Protein AF-A0A2G4G6C0-F1 (afdb_monomer)

Radius of gyration: 19.56 Å; Cα contacts (8 Å, |Δi|>4): 213; chains: 1; bounding box: 51×29×48 Å

Secondary structure (DSSP, 8-state):
-HHHHHHHHHSHHHHHHHHHHHHHHHHHHHHHHHH-S-PPTTSSSTTHHHHTT-TTHHHHHHHHHHTTTHHHHHHHHHHHHHHHHHHHTTTHHHHHHS---HHHHHHHHHHHHHHHHHHHHHHHHHHHHHHHHHHS----EE-TTS-EE-HHHHHHHHHHHHHHHHHHHHHHHHHHHHHHHT-----

Solvent-accessible surface area (backbone atoms only — not comparable to full-atom values): 10040 Å² total; per-residue (Å²): 105,72,69,56,48,54,52,52,74,65,36,68,66,50,52,51,52,47,50,57,49,34,42,50,22,46,52,51,52,51,50,58,63,69,64,74,58,83,51,61,91,86,66,70,64,74,54,53,58,45,26,73,71,25,4,69,35,29,17,54,32,35,46,66,66,27,57,84,47,56,50,52,51,53,40,35,53,53,17,27,37,65,49,36,49,39,53,75,70,58,53,47,66,64,56,71,72,45,98,67,59,69,68,61,54,51,52,51,52,50,50,45,41,42,50,48,40,44,51,46,41,46,45,31,37,52,40,5,35,53,48,14,57,73,76,26,56,76,63,71,45,68,45,97,87,66,51,73,39,52,59,71,63,49,51,53,50,53,52,51,49,40,50,53,52,29,57,61,47,41,58,49,31,53,53,17,37,53,55,11,68,68,58,82,70,89,128

pLDDT: mean 82.9, std 12.2, range [46.0, 96.25]

Structure (mmCIF, N/CA/C/O backbone):
data_AF-A0A2G4G6C0-F1
#
_entry.id   AF-A0A2G4G6C0-F1
#
loop_
_atom_site.group_PDB
_atom_site.id
_atom_site.type_symbol
_atom_site.label_atom_id
_a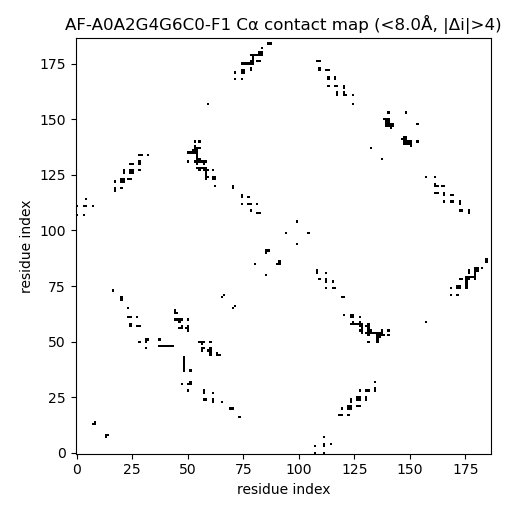tom_site.label_alt_id
_atom_site.label_comp_id
_atom_site.label_asym_id
_atom_site.label_entity_id
_atom_site.label_seq_id
_atom_site.pdbx_PDB_ins_code
_atom_site.Cartn_x
_atom_site.Cartn_y
_atom_site.Cartn_z
_atom_site.occupancy
_atom_site.B_iso_or_equiv
_atom_site.auth_seq_id
_atom_site.auth_comp_id
_atom_site.auth_asym_id
_atom_site.auth_atom_id
_atom_site.pdbx_PDB_model_num
ATOM 1 N N . MET A 1 1 ? -17.005 -9.029 10.359 1.00 61.16 1 MET A N 1
ATOM 2 C CA . MET A 1 1 ? -15.906 -8.834 9.388 1.00 61.16 1 MET A CA 1
ATOM 3 C C . MET A 1 1 ? -16.395 -8.311 8.048 1.00 61.16 1 MET A C 1
ATOM 5 O O . MET A 1 1 ? -16.050 -7.185 7.735 1.00 61.16 1 MET A O 1
ATOM 9 N N . GLN A 1 2 ? -17.218 -9.046 7.285 1.00 68.62 2 GLN A N 1
ATOM 10 C CA . GLN A 1 2 ? -17.649 -8.601 5.942 1.00 68.62 2 GLN A CA 1
ATOM 11 C C . GLN A 1 2 ? -18.321 -7.215 5.934 1.00 68.62 2 GLN A C 1
ATOM 13 O O . GLN A 1 2 ? -17.942 -6.353 5.145 1.00 68.62 2 GLN A O 1
ATOM 18 N N . SER A 1 3 ? -19.243 -6.962 6.871 1.00 72.81 3 SER A N 1
ATOM 19 C CA . SER A 1 3 ? -19.886 -5.646 7.010 1.00 72.81 3 SER A CA 1
ATOM 20 C C . SER A 1 3 ? -18.876 -4.520 7.253 1.00 72.81 3 SER A C 1
ATOM 22 O O . SER A 1 3 ? -19.020 -3.441 6.690 1.00 72.81 3 SER A O 1
ATOM 24 N N . GLU A 1 4 ? -17.835 -4.759 8.047 1.00 74.75 4 GLU A N 1
ATOM 25 C CA . GLU A 1 4 ? -16.864 -3.724 8.411 1.00 74.75 4 GLU A CA 1
ATOM 26 C C . GLU A 1 4 ? -15.910 -3.394 7.261 1.00 74.75 4 GLU A C 1
ATOM 28 O O . GLU A 1 4 ? -15.702 -2.218 6.968 1.00 74.75 4 GLU A O 1
ATOM 33 N N . LEU A 1 5 ? -15.429 -4.409 6.531 1.00 75.81 5 LEU A N 1
ATOM 34 C CA . LEU A 1 5 ? -14.670 -4.184 5.296 1.00 75.81 5 LEU A CA 1
ATOM 35 C C . LEU A 1 5 ? -15.496 -3.389 4.279 1.00 75.81 5 LEU A C 1
ATOM 37 O O . LEU A 1 5 ? -14.998 -2.433 3.690 1.00 75.81 5 LEU A O 1
ATOM 41 N N . SER A 1 6 ? -16.772 -3.750 4.099 1.00 75.94 6 SER A N 1
ATOM 42 C CA . SER A 1 6 ? -17.645 -3.056 3.148 1.00 75.94 6 SER A CA 1
ATOM 43 C C . SER A 1 6 ? -17.837 -1.580 3.506 1.00 75.94 6 SER A C 1
ATOM 45 O O . SER A 1 6 ? -17.848 -0.728 2.621 1.00 75.94 6 SER A O 1
ATOM 47 N N . VAL A 1 7 ? -17.931 -1.259 4.800 1.00 73.12 7 VAL A N 1
ATOM 48 C CA . VAL A 1 7 ? -18.054 0.121 5.280 1.00 73.12 7 VAL A CA 1
ATOM 49 C C . VAL A 1 7 ? -16.745 0.874 5.073 1.00 73.12 7 VAL A C 1
ATOM 51 O O . VAL A 1 7 ? -16.773 1.990 4.556 1.00 73.12 7 VAL A O 1
ATOM 54 N N . LEU A 1 8 ? -15.603 0.267 5.410 1.00 79.56 8 LEU A N 1
ATOM 55 C CA . LEU A 1 8 ? -14.288 0.881 5.235 1.00 79.56 8 LEU A CA 1
ATOM 56 C C . LEU A 1 8 ? -14.038 1.247 3.767 1.00 79.56 8 LEU A C 1
ATOM 58 O O . LEU A 1 8 ? -13.720 2.398 3.473 1.00 79.56 8 LEU A O 1
ATOM 62 N N . PHE A 1 9 ? -14.263 0.320 2.835 1.00 79.56 9 PHE A N 1
ATOM 63 C CA . PHE A 1 9 ? -14.049 0.567 1.405 1.00 79.56 9 PHE A CA 1
ATOM 64 C C . PHE A 1 9 ? -15.175 1.357 0.724 1.00 79.56 9 PHE A C 1
ATOM 66 O O . PHE A 1 9 ? -15.001 1.798 -0.405 1.00 79.56 9 PHE A O 1
ATOM 73 N N . ARG A 1 10 ? -16.318 1.604 1.372 1.00 80.88 10 ARG A N 1
ATOM 74 C CA . ARG A 1 10 ? -17.351 2.520 0.845 1.00 80.88 10 ARG A CA 1
ATOM 75 C C . ARG A 1 10 ? -17.133 3.978 1.241 1.00 80.88 10 ARG A C 1
ATOM 77 O O . ARG A 1 10 ? -17.715 4.869 0.623 1.00 80.88 10 ARG A O 1
ATOM 84 N N . ARG A 1 11 ? -16.312 4.258 2.256 1.00 80.75 11 ARG A N 1
ATOM 85 C CA . ARG A 1 11 ? -16.032 5.635 2.688 1.00 80.75 11 ARG A CA 1
ATOM 86 C C . ARG A 1 11 ? -15.209 6.372 1.624 1.00 80.75 11 ARG A C 1
ATOM 88 O O . ARG A 1 11 ? -14.131 5.924 1.244 1.00 80.75 11 ARG A O 1
ATOM 95 N N . ARG A 1 12 ? -15.672 7.560 1.208 1.00 82.19 12 ARG A N 1
ATOM 96 C CA . ARG A 1 12 ? -14.949 8.442 0.261 1.00 82.19 12 ARG A CA 1
ATOM 97 C C . ARG A 1 12 ? -13.530 8.780 0.734 1.00 82.19 12 ARG A C 1
ATOM 99 O O . ARG A 1 12 ? -12.623 8.871 -0.083 1.00 82.19 12 ARG A O 1
ATOM 106 N N . ARG A 1 13 ? -13.330 8.906 2.052 1.00 83.88 13 ARG A N 1
ATOM 107 C CA . ARG A 1 13 ? -12.019 9.151 2.679 1.00 83.88 13 ARG A CA 1
ATOM 108 C C . ARG A 1 13 ? -10.995 8.061 2.340 1.00 83.88 13 ARG A C 1
ATOM 110 O O . ARG A 1 13 ? -9.859 8.390 2.023 1.00 83.88 13 ARG A O 1
ATOM 117 N N . THR A 1 14 ? -11.402 6.792 2.363 1.00 87.31 14 THR A N 1
ATOM 118 C CA . THR A 1 14 ? -10.538 5.646 2.037 1.00 87.31 14 THR A CA 1
ATOM 119 C C . THR A 1 14 ? -10.047 5.727 0.599 1.00 87.31 14 THR A C 1
ATOM 121 O O . THR A 1 14 ? -8.852 5.616 0.345 1.00 87.31 14 THR A O 1
ATOM 124 N N . TRP A 1 15 ? -10.961 5.999 -0.336 1.00 89.62 15 TRP A N 1
ATOM 125 C CA . TRP A 1 15 ? -10.618 6.183 -1.744 1.00 89.62 15 TRP A CA 1
ATOM 126 C C . TRP A 1 15 ? -9.702 7.380 -1.956 1.00 89.62 15 TRP A C 1
ATOM 128 O O . TRP A 1 15 ? -8.706 7.236 -2.649 1.00 89.62 15 TRP A O 1
ATOM 138 N N . ALA A 1 16 ? -9.967 8.516 -1.303 1.00 91.69 16 ALA A N 1
ATOM 139 C CA . ALA A 1 16 ? -9.092 9.682 -1.388 1.00 91.69 16 ALA A CA 1
ATOM 140 C C . ALA A 1 16 ? -7.654 9.350 -0.952 1.00 91.69 16 ALA A C 1
ATOM 142 O O . ALA A 1 16 ? -6.711 9.709 -1.647 1.00 91.69 16 ALA A O 1
ATOM 143 N N . MET A 1 17 ? -7.475 8.604 0.145 1.00 91.88 17 MET A N 1
ATOM 144 C CA . MET A 1 17 ? -6.147 8.174 0.599 1.00 91.88 17 MET A CA 1
ATOM 145 C C . MET A 1 17 ? -5.472 7.212 -0.381 1.00 91.88 17 MET A C 1
ATOM 147 O O . MET A 1 17 ? -4.297 7.393 -0.686 1.00 91.88 17 MET A O 1
ATOM 151 N N . LEU A 1 18 ? -6.199 6.219 -0.902 1.00 93.31 18 LEU A N 1
ATOM 152 C CA . LEU A 1 18 ? -5.659 5.293 -1.903 1.00 93.31 18 LEU A CA 1
ATOM 153 C C . LEU A 1 18 ? -5.272 6.025 -3.193 1.00 93.31 18 LEU A C 1
ATOM 155 O O . LEU A 1 18 ? -4.212 5.751 -3.751 1.00 93.31 18 LEU A O 1
ATOM 159 N N . THR A 1 19 ? -6.072 7.002 -3.628 1.00 93.38 19 THR A N 1
ATOM 160 C CA . THR A 1 19 ? -5.742 7.868 -4.762 1.00 93.38 19 THR A CA 1
ATOM 161 C C . THR A 1 19 ? -4.472 8.667 -4.480 1.00 93.38 19 THR A C 1
ATOM 163 O O . THR A 1 19 ? -3.555 8.632 -5.296 1.00 93.38 19 THR A O 1
ATOM 166 N N . THR A 1 20 ? -4.349 9.304 -3.314 1.00 93.00 20 THR A N 1
ATOM 167 C CA . THR A 1 20 ? -3.125 10.025 -2.928 1.00 93.00 20 THR A CA 1
ATOM 168 C C . THR A 1 20 ? -1.894 9.117 -2.960 1.00 93.00 20 THR A C 1
ATOM 170 O O . THR A 1 20 ? -0.870 9.491 -3.524 1.00 93.00 20 THR A O 1
ATOM 173 N N . ILE A 1 21 ? -1.996 7.900 -2.420 1.00 94.12 21 ILE A N 1
ATOM 174 C CA . ILE A 1 21 ? -0.909 6.910 -2.451 1.00 94.12 21 ILE A CA 1
ATOM 175 C C . ILE A 1 21 ? -0.579 6.510 -3.895 1.00 94.12 21 ILE A C 1
ATOM 177 O O . ILE A 1 21 ? 0.593 6.428 -4.255 1.00 94.12 21 ILE A O 1
ATOM 181 N N . SER A 1 22 ? -1.591 6.311 -4.744 1.00 94.81 22 SER A N 1
ATOM 182 C CA . SER A 1 22 ? -1.401 5.957 -6.155 1.00 94.81 22 SER A CA 1
ATOM 183 C C . SER A 1 22 ? -0.717 7.055 -6.973 1.00 94.81 22 SER A C 1
ATOM 185 O O . SER A 1 22 ? -0.025 6.744 -7.939 1.00 94.81 22 SER A O 1
ATOM 187 N N . MET A 1 23 ? -0.860 8.324 -6.575 1.00 95.12 23 MET A N 1
ATOM 188 C CA . MET A 1 23 ? -0.210 9.446 -7.250 1.00 95.12 23 MET A CA 1
ATOM 189 C C . MET A 1 23 ? 1.306 9.467 -7.043 1.00 95.12 23 MET A C 1
ATOM 191 O O . MET A 1 23 ? 2.017 9.966 -7.910 1.00 95.12 23 MET A O 1
ATOM 195 N N . ILE A 1 24 ? 1.818 8.895 -5.947 1.00 93.38 24 ILE A N 1
ATOM 196 C CA . ILE A 1 24 ? 3.258 8.858 -5.641 1.00 93.38 24 ILE A CA 1
ATOM 197 C C . ILE A 1 24 ? 4.065 8.216 -6.786 1.00 93.38 24 ILE A C 1
ATOM 199 O O . ILE A 1 24 ? 4.923 8.898 -7.351 1.00 93.38 24 ILE A O 1
ATOM 203 N N . PRO A 1 25 ? 3.808 6.954 -7.189 1.00 93.44 25 PRO A N 1
ATOM 204 C CA . PRO A 1 25 ? 4.527 6.351 -8.307 1.00 93.44 25 PRO A CA 1
ATOM 205 C C . PRO A 1 25 ? 4.273 7.059 -9.639 1.00 93.44 25 PRO A C 1
ATOM 207 O O . PRO A 1 25 ? 5.169 7.089 -10.477 1.00 93.44 25 PRO A O 1
ATOM 210 N N . ILE A 1 26 ? 3.084 7.637 -9.848 1.00 94.69 26 ILE A N 1
ATOM 211 C CA . ILE A 1 26 ? 2.757 8.353 -11.089 1.00 94.69 26 ILE A CA 1
ATOM 212 C C . ILE A 1 26 ? 3.642 9.593 -11.230 1.00 94.69 26 ILE A C 1
ATOM 214 O O . ILE A 1 26 ? 4.302 9.763 -12.254 1.00 94.69 26 ILE A O 1
ATOM 218 N N . PHE A 1 27 ? 3.707 10.429 -10.193 1.00 93.25 27 PHE A N 1
ATOM 219 C CA . PHE A 1 27 ? 4.559 11.614 -10.197 1.00 93.25 27 PHE A CA 1
ATOM 220 C C . PHE A 1 27 ? 6.036 11.254 -10.265 1.00 93.25 27 PHE A C 1
ATOM 222 O O . PHE A 1 27 ? 6.765 11.893 -11.016 1.00 93.25 27 PHE A O 1
ATOM 229 N N . LEU A 1 28 ? 6.467 10.208 -9.554 1.00 90.25 28 LEU A N 1
ATOM 2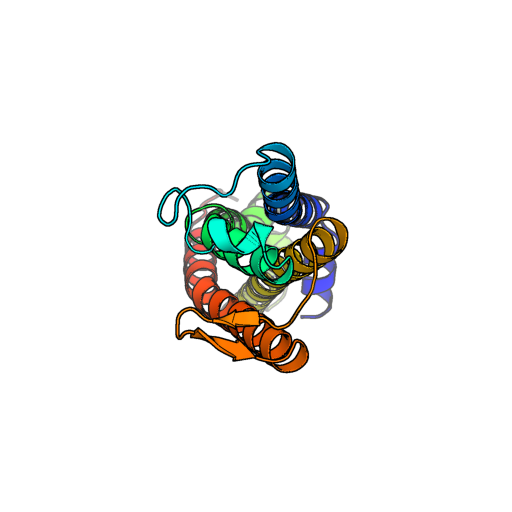30 C CA . LEU A 1 28 ? 7.833 9.701 -9.652 1.00 90.25 28 LEU A CA 1
ATOM 231 C C . LEU A 1 28 ? 8.186 9.328 -11.098 1.00 90.25 28 LEU A C 1
ATOM 233 O O . LEU A 1 28 ? 9.194 9.786 -11.626 1.00 90.25 28 LEU A O 1
ATOM 237 N N . ALA A 1 29 ? 7.353 8.513 -11.746 1.00 90.06 29 ALA A N 1
ATOM 238 C CA . ALA A 1 29 ? 7.601 8.031 -13.099 1.00 90.06 29 ALA A CA 1
ATOM 239 C C . ALA A 1 29 ? 7.614 9.175 -14.124 1.00 90.06 29 ALA A C 1
ATOM 241 O O . ALA A 1 29 ? 8.489 9.220 -14.987 1.00 90.06 29 ALA A O 1
ATOM 242 N N . ILE A 1 30 ? 6.686 10.130 -13.997 1.00 90.69 30 ILE A N 1
ATOM 243 C CA . ILE A 1 30 ? 6.648 11.333 -14.837 1.00 90.69 30 ILE A CA 1
ATOM 244 C C . ILE A 1 30 ? 7.894 12.193 -14.606 1.00 90.69 30 ILE A C 1
ATOM 246 O O . ILE A 1 30 ? 8.520 12.611 -15.575 1.00 90.69 30 ILE A O 1
ATOM 250 N N . ALA A 1 31 ? 8.291 12.422 -13.351 1.00 88.06 31 ALA A N 1
ATOM 251 C CA . ALA A 1 31 ? 9.483 13.198 -13.023 1.00 88.06 31 ALA A CA 1
ATOM 252 C C . ALA A 1 31 ? 10.739 12.571 -13.639 1.00 88.06 31 ALA A C 1
ATOM 254 O O . ALA A 1 31 ? 11.492 13.264 -14.316 1.00 88.06 31 ALA A O 1
ATOM 255 N N . VAL A 1 32 ? 10.924 11.252 -13.504 1.00 85.31 32 VAL A N 1
ATOM 256 C CA . VAL A 1 32 ? 12.059 10.550 -14.127 1.00 85.31 32 VAL A CA 1
ATOM 257 C C . VAL A 1 32 ? 12.010 10.649 -15.654 1.00 85.31 32 VAL A C 1
ATOM 259 O O . VAL A 1 32 ? 13.039 10.874 -16.288 1.00 85.31 32 VAL A O 1
ATOM 262 N N . LYS A 1 33 ? 10.824 10.527 -16.264 1.00 84.31 33 LYS A N 1
ATOM 263 C CA . LYS A 1 33 ? 10.666 10.632 -17.721 1.00 84.31 33 LYS A CA 1
ATOM 264 C C . LYS A 1 33 ? 11.026 12.024 -18.249 1.00 84.31 33 LYS A C 1
ATOM 266 O O . LYS A 1 33 ? 11.636 12.119 -19.310 1.00 84.31 33 LYS A O 1
ATOM 271 N N . LEU A 1 34 ? 10.640 13.076 -17.526 1.00 85.06 34 LEU A N 1
ATOM 272 C CA . LEU A 1 34 ? 10.883 14.470 -17.903 1.00 85.06 34 LEU A CA 1
ATOM 273 C C . LEU A 1 34 ? 12.322 14.915 -17.637 1.00 85.06 34 LEU A C 1
ATOM 275 O O . LEU A 1 34 ? 12.850 15.709 -18.410 1.00 85.06 34 LEU A O 1
ATOM 279 N N . SER A 1 35 ? 12.962 14.398 -16.586 1.00 79.31 35 SER A N 1
ATOM 280 C CA . SER A 1 35 ? 14.348 14.750 -16.268 1.00 79.31 35 SER A CA 1
ATOM 281 C C . SER A 1 35 ? 15.334 14.309 -17.353 1.00 79.31 35 SER A C 1
ATOM 283 O O . SER A 1 35 ? 16.395 14.913 -17.462 1.00 79.31 35 SER A O 1
ATOM 285 N N . GLY A 1 36 ? 14.993 13.311 -18.183 1.00 61.06 36 GLY A N 1
ATOM 286 C CA . GLY A 1 36 ? 15.691 12.973 -19.436 1.00 61.06 36 GLY A CA 1
ATOM 287 C C . GLY A 1 36 ? 17.140 12.479 -19.302 1.00 61.06 36 GLY A C 1
ATOM 288 O O . GLY A 1 36 ? 17.686 11.929 -20.255 1.00 61.06 36 GLY A O 1
ATOM 289 N N . SER A 1 37 ? 17.759 12.632 -18.136 1.00 52.47 37 SER A N 1
ATOM 290 C CA . SER A 1 37 ? 19.135 12.277 -17.849 1.00 52.47 37 SER A CA 1
ATOM 291 C C . SER A 1 37 ? 19.189 11.079 -16.912 1.00 52.47 37 SER A C 1
ATOM 293 O O . SER A 1 37 ? 18.472 10.976 -15.915 1.00 52.47 37 SER A O 1
ATOM 295 N N . THR A 1 38 ? 20.082 10.155 -17.247 1.00 54.75 38 THR A N 1
ATOM 296 C CA . THR A 1 38 ? 20.658 9.216 -16.294 1.00 54.75 38 THR A CA 1
ATOM 297 C C . THR A 1 38 ? 21.215 10.040 -15.136 1.00 54.75 38 THR A C 1
ATOM 299 O O . THR A 1 38 ? 22.273 10.655 -15.291 1.00 54.75 38 THR A O 1
ATOM 302 N N . LEU A 1 39 ? 20.497 10.121 -14.009 1.00 56.44 39 LEU A N 1
ATOM 303 C CA . LEU A 1 39 ? 21.101 10.670 -12.800 1.00 56.44 39 LEU A CA 1
ATOM 304 C C . LEU A 1 39 ? 22.408 9.903 -12.548 1.00 56.44 39 LEU A C 1
ATOM 306 O O . LEU A 1 39 ? 22.425 8.676 -12.731 1.00 56.44 39 LEU A O 1
ATOM 310 N N . PRO A 1 40 ? 23.503 10.592 -12.183 1.00 57.62 40 PRO A N 1
ATOM 311 C CA . PRO A 1 40 ? 24.731 9.926 -11.790 1.00 57.62 40 PRO A CA 1
ATOM 312 C C . PRO A 1 40 ? 24.427 8.843 -10.743 1.00 57.62 40 PRO A C 1
ATOM 314 O O . PRO A 1 40 ? 23.608 9.077 -9.846 1.00 57.62 40 PRO A O 1
ATOM 317 N N . PRO A 1 41 ? 25.052 7.655 -10.834 1.00 58.59 41 PRO A N 1
ATOM 318 C CA . PRO A 1 41 ? 24.863 6.609 -9.838 1.00 58.59 41 PRO A CA 1
ATOM 319 C C . PRO A 1 41 ? 25.122 7.165 -8.430 1.00 58.59 41 PRO A C 1
ATOM 321 O O . PRO A 1 41 ? 26.224 7.628 -8.146 1.00 58.59 41 PRO A O 1
ATOM 324 N N . GLY A 1 42 ? 24.109 7.131 -7.560 1.00 61.88 42 GLY A N 1
ATOM 325 C CA . GLY A 1 42 ? 24.208 7.600 -6.171 1.00 61.88 42 GLY A CA 1
ATOM 326 C C . GLY A 1 42 ? 23.486 8.913 -5.847 1.00 61.88 42 GLY A C 1
ATOM 327 O O . GLY A 1 42 ? 23.381 9.244 -4.668 1.00 61.88 42 GLY A O 1
ATOM 328 N N . GLU A 1 43 ? 22.933 9.629 -6.831 1.00 61.06 43 GLU A N 1
ATOM 329 C CA . G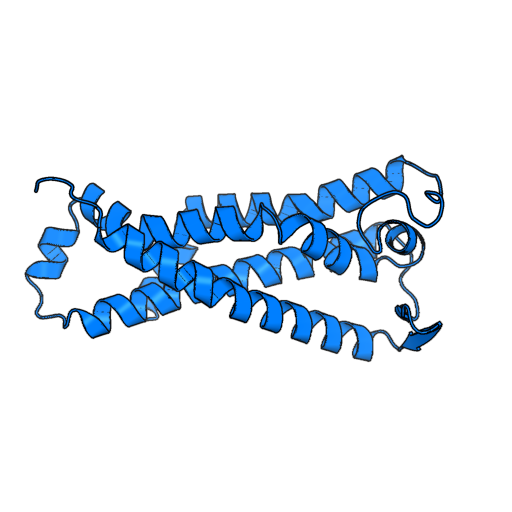LU A 1 43 ? 22.069 10.786 -6.563 1.00 61.06 43 GLU A CA 1
ATOM 330 C C . GLU A 1 43 ? 20.585 10.383 -6.519 1.00 61.06 43 GLU A C 1
ATOM 332 O O . GLU A 1 43 ? 19.981 10.016 -7.526 1.00 61.06 43 GLU A O 1
ATOM 337 N N . GLY A 1 44 ? 19.983 10.466 -5.326 1.00 63.75 44 GLY A N 1
ATOM 338 C CA . GLY A 1 44 ? 18.556 10.223 -5.087 1.00 63.75 44 GLY A CA 1
ATOM 339 C C . GLY A 1 44 ? 18.232 8.908 -4.356 1.00 63.75 44 GLY A C 1
ATOM 340 O O . GLY A 1 44 ? 19.130 8.170 -3.951 1.00 63.75 44 GLY A O 1
ATOM 341 N N . PRO A 1 45 ? 16.934 8.622 -4.125 1.00 67.12 45 PRO A N 1
ATOM 342 C CA . PRO A 1 45 ? 16.463 7.372 -3.538 1.00 67.12 45 PRO A CA 1
ATOM 343 C C . PRO A 1 45 ? 17.076 6.134 -4.209 1.00 67.12 45 PRO A C 1
ATOM 345 O O . PRO A 1 45 ? 17.242 6.130 -5.433 1.00 67.12 45 PRO A O 1
ATOM 348 N N . PRO A 1 46 ? 17.345 5.055 -3.449 1.00 68.44 46 PRO A N 1
ATOM 349 C CA . PRO A 1 46 ? 17.813 3.801 -4.024 1.00 68.44 46 PRO A CA 1
ATOM 350 C C . PRO A 1 46 ? 16.938 3.368 -5.207 1.00 68.44 46 PRO A C 1
ATOM 352 O O . PRO A 1 46 ? 15.712 3.471 -5.135 1.00 68.44 46 PRO A O 1
ATOM 355 N N . PHE A 1 47 ? 17.571 2.868 -6.271 1.00 68.31 47 PHE A N 1
ATOM 356 C CA . PHE A 1 47 ? 16.943 2.404 -7.517 1.00 68.31 47 PHE A CA 1
ATOM 357 C C . PHE A 1 47 ? 16.346 3.488 -8.423 1.00 68.31 47 PHE A C 1
ATOM 359 O O . PHE A 1 47 ? 15.795 3.143 -9.469 1.00 68.31 47 PHE A O 1
ATOM 366 N N . LEU A 1 48 ? 16.437 4.778 -8.081 1.00 74.19 48 LEU A N 1
ATOM 367 C CA . LEU A 1 48 ? 15.946 5.853 -8.951 1.00 74.19 48 LEU A CA 1
ATOM 368 C C . LEU A 1 48 ? 16.690 5.876 -10.297 1.00 74.19 48 LEU A C 1
ATOM 370 O O . LEU A 1 48 ? 16.062 5.986 -11.348 1.00 74.19 48 LEU A O 1
ATOM 374 N N . ASP A 1 49 ? 18.002 5.658 -10.274 1.00 70.31 49 ASP A N 1
ATOM 375 C CA . ASP A 1 49 ? 18.853 5.457 -11.451 1.00 70.31 49 ASP A CA 1
ATOM 376 C C . ASP A 1 49 ? 18.361 4.295 -12.339 1.00 70.31 49 ASP A C 1
ATOM 378 O O . ASP A 1 49 ? 18.334 4.397 -13.570 1.00 70.31 49 ASP A O 1
ATOM 382 N N . ARG A 1 50 ? 17.890 3.207 -11.715 1.00 72.62 50 ARG A N 1
ATOM 383 C CA . ARG A 1 50 ? 17.410 1.990 -12.391 1.00 72.62 50 ARG A CA 1
ATOM 384 C C . ARG A 1 50 ? 16.007 2.106 -12.974 1.00 72.62 50 ARG A C 1
ATOM 386 O O . ARG A 1 50 ? 15.692 1.361 -13.901 1.00 72.62 50 ARG A O 1
ATOM 393 N N . VAL A 1 51 ? 15.189 3.045 -12.497 1.00 76.31 51 VAL A N 1
ATOM 394 C CA . VAL A 1 51 ? 13.838 3.290 -13.037 1.00 76.31 51 VAL A CA 1
ATOM 395 C C . VAL A 1 51 ? 13.885 3.592 -14.535 1.00 76.31 51 VAL A C 1
ATOM 397 O O . VAL A 1 51 ? 13.070 3.073 -15.293 1.00 76.31 51 VAL A O 1
ATOM 400 N N . SER A 1 52 ? 14.866 4.389 -14.966 1.00 69.25 52 SER A N 1
ATOM 401 C CA . SER A 1 52 ? 15.031 4.765 -16.376 1.00 69.25 52 SER A CA 1
ATOM 402 C C . SER A 1 52 ? 15.343 3.569 -17.287 1.00 69.25 52 SER A C 1
ATOM 404 O O . SER A 1 52 ? 14.962 3.561 -18.457 1.00 69.25 52 SER A O 1
ATOM 406 N N . GLN A 1 53 ? 16.009 2.548 -16.739 1.00 73.06 53 GLN A N 1
ATOM 407 C CA . GLN A 1 53 ? 16.469 1.363 -17.463 1.00 73.06 53 GLN A CA 1
ATOM 408 C C . GLN A 1 53 ? 15.419 0.250 -17.482 1.00 73.06 53 GLN A C 1
ATOM 410 O O . GLN A 1 53 ? 15.365 -0.523 -18.438 1.00 73.06 53 GLN A O 1
ATOM 415 N N . ASN A 1 54 ? 14.601 0.139 -16.431 1.00 81.62 54 ASN A N 1
ATOM 416 C CA . ASN A 1 54 ? 13.559 -0.874 -16.345 1.00 81.62 54 ASN A CA 1
ATOM 417 C C . ASN A 1 54 ? 12.369 -0.379 -15.511 1.00 81.62 54 ASN A C 1
ATOM 419 O O . ASN A 1 54 ? 12.473 -0.153 -14.302 1.00 81.62 54 ASN A O 1
ATOM 423 N N . GLY A 1 55 ? 11.207 -0.285 -16.163 1.00 81.31 55 GLY A N 1
ATOM 424 C CA . GLY A 1 55 ? 9.969 0.218 -15.564 1.00 81.31 55 GLY A CA 1
ATOM 425 C C . GLY A 1 55 ? 9.479 -0.570 -14.346 1.00 81.31 55 GLY A C 1
ATOM 426 O O . GLY A 1 55 ? 8.766 -0.020 -13.509 1.00 81.31 55 GLY A O 1
ATOM 427 N N . MET A 1 56 ? 9.908 -1.825 -14.175 1.00 84.62 56 MET A N 1
ATOM 428 C CA . MET A 1 56 ? 9.561 -2.642 -13.004 1.00 84.62 56 MET A CA 1
ATOM 429 C C . MET A 1 56 ? 10.110 -2.061 -11.691 1.00 84.62 56 MET A C 1
ATOM 431 O O . MET A 1 56 ? 9.556 -2.333 -10.626 1.00 84.62 56 MET A O 1
ATOM 435 N N . PHE A 1 57 ? 11.164 -1.237 -11.746 1.00 85.94 57 PHE A N 1
ATOM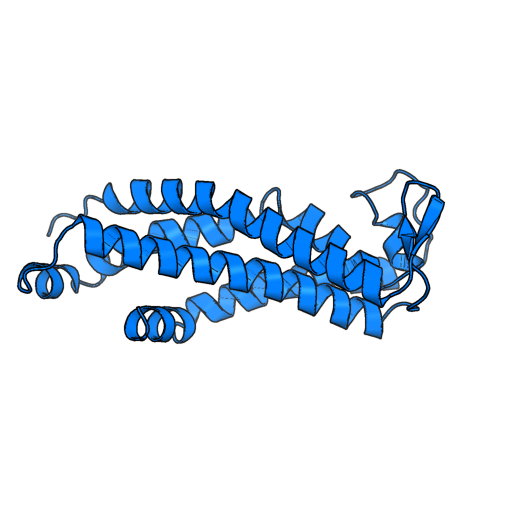 436 C CA . PHE A 1 57 ? 11.720 -0.587 -10.557 1.00 85.94 57 PHE A CA 1
ATOM 437 C C . PHE A 1 57 ? 10.880 0.581 -10.046 1.00 85.94 57 PHE A C 1
ATOM 439 O O . PHE A 1 57 ? 11.014 0.924 -8.875 1.00 85.94 57 PHE A O 1
ATOM 446 N N . VAL A 1 58 ? 9.969 1.149 -10.848 1.00 89.06 58 VAL A N 1
ATOM 447 C CA . VAL A 1 58 ? 9.122 2.274 -10.408 1.00 89.06 58 VAL A CA 1
ATOM 448 C C . VAL A 1 58 ? 8.348 1.923 -9.139 1.00 89.06 58 VAL A C 1
ATOM 450 O O . VAL A 1 58 ? 8.324 2.718 -8.203 1.00 89.06 58 VAL A O 1
ATOM 453 N N . GLY A 1 59 ? 7.758 0.724 -9.077 1.00 89.31 59 GLY A N 1
ATOM 454 C CA . GLY A 1 59 ? 7.032 0.258 -7.892 1.00 89.31 59 GLY A CA 1
ATOM 455 C C . GLY A 1 59 ? 7.922 0.171 -6.650 1.00 89.31 59 GLY A C 1
ATOM 456 O O . GLY A 1 59 ? 7.542 0.655 -5.587 1.00 89.31 59 GLY A O 1
ATOM 457 N N . PHE A 1 60 ? 9.138 -0.364 -6.790 1.00 87.44 60 PHE A N 1
ATOM 458 C CA . PHE A 1 60 ? 10.098 -0.461 -5.688 1.00 87.44 60 PHE A CA 1
ATOM 459 C C . PHE A 1 60 ? 10.575 0.907 -5.203 1.00 87.44 60 PHE A C 1
ATOM 461 O O . PHE A 1 60 ? 10.529 1.180 -4.004 1.00 87.44 60 PHE A O 1
ATOM 468 N N . THR A 1 61 ? 10.989 1.779 -6.121 1.00 88.88 61 THR A N 1
ATOM 469 C CA . THR A 1 61 ? 11.462 3.127 -5.794 1.00 88.88 61 THR A CA 1
ATOM 470 C C . THR A 1 61 ? 10.350 3.947 -5.142 1.00 88.88 61 THR A C 1
ATOM 472 O O . THR A 1 61 ? 10.582 4.615 -4.136 1.00 88.88 61 THR A O 1
ATOM 475 N N . ALA A 1 62 ? 9.113 3.839 -5.641 1.00 91.19 62 ALA A N 1
ATOM 476 C CA . ALA A 1 62 ? 7.953 4.474 -5.022 1.00 91.19 62 ALA A CA 1
ATOM 477 C C . ALA A 1 62 ? 7.675 3.927 -3.614 1.00 91.19 62 ALA A C 1
ATOM 479 O O . ALA A 1 62 ? 7.347 4.703 -2.718 1.00 91.19 62 ALA A O 1
ATOM 480 N N . MET A 1 63 ? 7.842 2.619 -3.390 1.00 90.56 63 MET A N 1
ATOM 481 C CA . MET A 1 63 ? 7.692 2.014 -2.063 1.00 90.56 63 MET A CA 1
ATOM 482 C C . MET A 1 63 ? 8.721 2.593 -1.090 1.00 90.56 63 MET A C 1
ATOM 484 O O . MET A 1 63 ? 8.363 3.020 0.003 1.00 90.56 63 MET A O 1
ATOM 488 N N . ILE A 1 64 ? 9.986 2.668 -1.504 1.00 89.69 64 ILE A N 1
ATOM 489 C CA . ILE A 1 64 ? 11.084 3.216 -0.696 1.00 89.69 64 ILE A CA 1
ATOM 490 C C . ILE A 1 64 ? 10.845 4.689 -0.363 1.00 89.69 64 ILE A C 1
ATOM 492 O O . ILE A 1 64 ? 11.097 5.108 0.762 1.00 89.69 64 ILE A O 1
ATOM 496 N N . LEU A 1 65 ? 10.302 5.459 -1.305 1.00 90.88 65 LEU A N 1
ATOM 497 C CA . LEU A 1 65 ? 9.899 6.846 -1.074 1.00 90.88 65 LEU A CA 1
ATOM 498 C C . LEU A 1 65 ? 8.697 6.975 -0.131 1.00 90.88 65 LEU A C 1
ATOM 500 O O . LEU A 1 65 ? 8.611 7.930 0.641 1.00 90.88 65 LEU A O 1
ATOM 504 N N . ALA A 1 66 ? 7.756 6.034 -0.184 1.00 92.56 66 ALA A N 1
ATOM 505 C CA . ALA A 1 66 ? 6.523 6.101 0.588 1.00 92.56 66 ALA A CA 1
ATOM 506 C C . ALA A 1 66 ? 6.659 5.551 2.017 1.00 92.56 66 ALA A C 1
ATOM 508 O O . ALA A 1 66 ? 5.953 6.020 2.910 1.00 92.56 66 ALA A O 1
ATOM 509 N N . ILE A 1 67 ? 7.551 4.584 2.249 1.00 92.19 67 ILE A N 1
ATOM 510 C CA . ILE A 1 67 ? 7.749 3.916 3.547 1.00 92.19 67 ILE A CA 1
ATOM 511 C C . ILE A 1 67 ? 8.090 4.884 4.692 1.00 92.19 67 ILE A C 1
ATOM 513 O O . ILE A 1 67 ? 7.539 4.687 5.769 1.00 92.19 67 ILE A O 1
ATOM 517 N N . PRO A 1 68 ? 8.951 5.908 4.536 1.00 91.25 68 PRO A N 1
ATOM 518 C CA . PRO A 1 68 ? 9.327 6.762 5.662 1.00 91.25 68 PRO A CA 1
ATOM 519 C C . PRO A 1 68 ? 8.195 7.658 6.165 1.00 91.25 68 PRO A C 1
ATOM 521 O O . PRO A 1 68 ? 8.153 7.982 7.348 1.00 91.25 68 PRO A O 1
ATOM 524 N N . LEU A 1 69 ? 7.289 8.078 5.276 1.00 90.81 69 LEU A N 1
ATOM 525 C CA . LEU A 1 69 ? 6.319 9.127 5.594 1.00 90.81 69 LEU A CA 1
ATOM 526 C C . LEU A 1 69 ? 4.904 8.796 5.128 1.00 90.81 69 LEU A C 1
ATOM 528 O O . LEU A 1 69 ? 3.991 8.739 5.945 1.00 90.81 69 LEU A O 1
ATOM 532 N N . PHE A 1 70 ? 4.696 8.571 3.833 1.00 91.81 70 PHE A N 1
ATOM 533 C CA . PHE A 1 70 ? 3.352 8.477 3.258 1.00 91.81 70 PHE A CA 1
ATOM 534 C C . PHE A 1 70 ? 2.570 7.246 3.734 1.00 91.81 70 PHE A C 1
ATOM 536 O O . PHE A 1 70 ? 1.404 7.370 4.118 1.00 91.81 70 PHE A O 1
ATOM 543 N N . LEU A 1 71 ? 3.195 6.064 3.742 1.00 92.56 71 LEU A N 1
ATOM 544 C CA . LEU A 1 71 ? 2.556 4.837 4.224 1.00 92.56 71 LEU A CA 1
ATOM 545 C C . LEU A 1 71 ? 2.299 4.893 5.740 1.00 92.56 71 LEU A C 1
ATOM 547 O O . LEU A 1 71 ? 1.153 4.676 6.137 1.00 92.56 71 LEU A O 1
ATOM 551 N N . PRO A 1 72 ? 3.275 5.257 6.598 1.00 93.62 72 PRO A N 1
ATOM 552 C CA . PRO A 1 72 ? 3.020 5.401 8.025 1.00 93.62 72 PRO A CA 1
ATOM 553 C C . PRO A 1 72 ? 1.945 6.435 8.350 1.00 93.62 72 PRO A C 1
ATOM 555 O O . PRO A 1 72 ? 1.067 6.170 9.167 1.00 93.62 72 PRO A O 1
ATOM 558 N N . LEU A 1 73 ? 1.971 7.596 7.693 1.00 93.69 73 LEU A N 1
ATOM 559 C CA . LEU A 1 73 ? 1.014 8.669 7.952 1.00 93.69 73 LEU A CA 1
ATOM 560 C C . LEU A 1 73 ? -0.407 8.236 7.594 1.00 93.69 73 LEU A C 1
ATOM 562 O O . LEU A 1 73 ? -1.316 8.373 8.409 1.00 93.69 73 LEU A O 1
ATOM 566 N N . THR A 1 74 ? -0.614 7.678 6.401 1.00 92.75 74 THR A N 1
ATOM 567 C CA . THR A 1 74 ? -1.953 7.246 5.964 1.00 92.75 74 THR A CA 1
ATOM 568 C C . THR A 1 74 ? -2.509 6.130 6.844 1.00 92.75 74 THR A C 1
ATOM 570 O O . THR A 1 74 ? -3.672 6.184 7.243 1.00 92.75 74 THR A O 1
ATOM 573 N N . ILE A 1 75 ? -1.676 5.159 7.215 1.00 93.75 75 ILE A N 1
ATOM 574 C CA . ILE A 1 75 ? -2.074 4.045 8.081 1.00 93.75 75 ILE A CA 1
ATOM 575 C C . ILE A 1 75 ? -2.332 4.522 9.506 1.00 93.75 75 ILE A C 1
ATOM 577 O O . ILE A 1 75 ? -3.338 4.135 10.094 1.00 93.75 75 ILE A O 1
ATOM 581 N N . GLY A 1 76 ? -1.489 5.406 10.041 1.00 91.50 76 GLY A N 1
ATOM 582 C CA . GLY A 1 76 ? -1.688 6.016 11.353 1.00 91.50 76 GLY A CA 1
ATOM 583 C C . GLY A 1 76 ? -3.002 6.792 11.431 1.00 91.50 76 GLY A C 1
ATOM 584 O O . GLY A 1 76 ? -3.743 6.648 12.400 1.00 91.50 76 GLY A O 1
ATOM 585 N N . VAL A 1 77 ? -3.345 7.545 10.381 1.00 90.94 77 VAL A N 1
ATOM 586 C CA . VAL A 1 77 ? -4.613 8.282 10.300 1.00 90.94 77 VAL A CA 1
ATOM 587 C C . VAL A 1 77 ? -5.816 7.335 10.250 1.00 90.94 77 VAL A C 1
ATOM 589 O O . VAL A 1 77 ? -6.800 7.582 10.942 1.00 90.94 77 VAL A O 1
ATOM 592 N N . VAL A 1 78 ? -5.767 6.260 9.457 1.00 89.56 78 VAL A N 1
ATOM 593 C CA . VAL A 1 78 ? -6.875 5.289 9.388 1.00 89.56 78 VAL A CA 1
ATOM 594 C C . VAL A 1 78 ? -7.015 4.523 10.700 1.00 89.56 78 VAL A C 1
ATOM 596 O O . VAL A 1 78 ? -8.113 4.464 11.244 1.00 89.56 78 VAL A O 1
ATOM 599 N N . ALA A 1 79 ? -5.913 3.997 11.240 1.00 89.62 79 ALA A N 1
ATOM 600 C CA . ALA A 1 79 ? -5.902 3.251 12.494 1.00 89.62 79 ALA A CA 1
ATOM 601 C C . ALA A 1 79 ? -6.356 4.119 13.681 1.00 89.62 79 ALA A C 1
ATOM 603 O O . ALA A 1 79 ? -7.172 3.675 14.492 1.00 89.62 79 ALA A O 1
ATOM 604 N N . GLY A 1 80 ? -5.898 5.373 13.741 1.00 87.12 80 GLY A N 1
ATOM 605 C CA . GLY A 1 80 ? -6.274 6.350 14.761 1.00 87.12 80 GLY A CA 1
ATOM 606 C C . GLY A 1 80 ? -7.735 6.800 14.687 1.00 87.12 80 GLY A C 1
ATOM 607 O O . GLY A 1 80 ? -8.339 7.070 15.720 1.00 87.12 80 GLY A O 1
ATOM 608 N N . ASP A 1 81 ? -8.346 6.828 13.503 1.00 86.56 81 ASP A N 1
ATOM 609 C CA . ASP A 1 81 ? -9.760 7.192 13.328 1.00 86.56 81 ASP A CA 1
ATOM 610 C C . ASP A 1 81 ? -10.724 6.030 13.619 1.00 86.56 81 ASP A C 1
ATOM 612 O O . ASP A 1 81 ? -11.914 6.258 13.829 1.00 86.56 81 ASP A O 1
ATOM 616 N N . THR A 1 82 ? -10.236 4.784 13.647 1.00 84.88 82 THR A N 1
ATOM 617 C CA . THR A 1 82 ? -11.096 3.586 13.654 1.00 84.88 82 THR A CA 1
ATOM 618 C C . THR A 1 82 ? -12.081 3.521 14.826 1.00 84.88 82 THR A C 1
ATOM 620 O O . THR A 1 82 ? -13.198 3.037 14.643 1.00 84.88 82 THR A O 1
ATOM 623 N N . ILE A 1 83 ? -11.679 3.977 16.019 1.00 82.25 83 ILE A N 1
ATOM 624 C CA . ILE A 1 83 ? -12.520 4.027 17.229 1.00 82.25 83 ILE A CA 1
ATOM 625 C C . ILE A 1 83 ? -12.904 5.477 17.551 1.00 82.25 83 ILE A C 1
ATOM 627 O O . ILE A 1 83 ? -14.077 5.769 17.778 1.00 82.25 83 ILE A O 1
ATOM 631 N N . ALA A 1 84 ? -11.944 6.401 17.489 1.00 78.31 84 ALA A N 1
ATOM 632 C CA . ALA A 1 84 ? -12.152 7.828 17.740 1.00 78.31 84 ALA A CA 1
ATOM 633 C C . ALA A 1 84 ? -13.218 8.462 16.823 1.00 78.31 84 ALA A C 1
ATOM 635 O O . ALA A 1 84 ? -14.054 9.243 17.278 1.00 78.31 84 ALA A O 1
ATOM 636 N N . GLY A 1 85 ? -13.244 8.099 15.537 1.00 74.81 85 GLY A N 1
ATOM 637 C CA . GLY A 1 85 ? -14.236 8.600 14.584 1.00 74.81 85 GLY A CA 1
ATOM 638 C C . GLY A 1 85 ? -15.650 8.093 14.882 1.00 74.81 85 GLY A C 1
ATOM 639 O O . GLY A 1 85 ? -16.625 8.831 14.739 1.00 74.81 85 GLY A O 1
ATOM 640 N N . GLU A 1 86 ? -15.785 6.856 15.367 1.00 77.44 86 GLU A N 1
ATOM 641 C CA . GLU A 1 86 ? -17.079 6.303 15.794 1.00 77.44 86 GLU A CA 1
ATOM 642 C C . GLU A 1 86 ? -17.575 6.929 17.104 1.00 77.44 86 GLU A C 1
ATOM 644 O O . GLU A 1 86 ? -18.785 7.077 17.292 1.00 77.44 86 GLU A O 1
ATOM 649 N N . ALA A 1 87 ? -16.657 7.353 17.981 1.00 70.31 87 ALA A N 1
ATOM 650 C CA . ALA A 1 87 ? -16.985 8.123 19.181 1.00 70.31 87 ALA A CA 1
ATOM 651 C C . ALA A 1 87 ? -17.554 9.495 18.813 1.00 70.31 87 ALA A C 1
ATOM 653 O O . ALA A 1 87 ? -18.607 9.883 19.312 1.00 70.31 87 ALA A O 1
ATOM 654 N N . ASN A 1 88 ? -16.905 10.181 17.871 1.00 70.25 88 ASN A N 1
ATOM 655 C CA . ASN A 1 88 ? -17.298 11.514 17.420 1.00 70.25 88 ASN A CA 1
ATOM 656 C C . ASN A 1 88 ? -18.658 11.522 16.691 1.00 70.25 88 ASN A C 1
ATOM 658 O O . ASN A 1 88 ? -19.441 12.455 16.822 1.00 70.25 88 ASN A O 1
ATOM 662 N N . THR A 1 89 ? -18.990 10.447 15.966 1.00 69.75 89 THR A N 1
ATOM 663 C CA . THR A 1 89 ? -20.262 10.350 15.219 1.00 69.75 89 THR A CA 1
ATOM 664 C C . THR A 1 89 ? -21.442 9.859 16.083 1.00 69.75 89 THR A C 1
ATOM 666 O O . THR A 1 89 ? -22.544 9.662 15.576 1.00 69.75 89 THR A O 1
ATOM 669 N N . GLY A 1 90 ? -21.240 9.617 17.386 1.00 62.34 90 GLY A N 1
ATOM 670 C CA . GLY A 1 90 ? -22.295 9.199 18.322 1.00 62.34 90 GLY A CA 1
ATOM 671 C C . GLY A 1 90 ? -22.779 7.746 18.178 1.00 62.34 90 GLY A C 1
ATOM 672 O O . GLY A 1 90 ? -23.660 7.309 18.920 1.00 62.34 90 GLY A O 1
ATOM 673 N N . THR A 1 91 ? -22.193 6.951 17.275 1.00 64.50 91 THR A N 1
ATOM 674 C CA . THR A 1 91 ? -22.581 5.547 17.028 1.00 64.50 91 THR A CA 1
ATOM 675 C C . THR A 1 91 ? -22.101 4.585 18.117 1.00 64.50 91 THR A C 1
ATOM 677 O O . THR A 1 91 ? -22.607 3.468 18.226 1.00 64.50 91 THR A O 1
ATOM 680 N N . LEU A 1 92 ? -21.169 5.022 18.972 1.00 55.34 92 LEU A N 1
ATOM 681 C CA . LEU A 1 92 ? -20.686 4.252 20.121 1.00 55.34 92 LEU A CA 1
ATOM 682 C C . LEU A 1 92 ? -21.808 3.929 21.125 1.00 55.34 92 LEU A C 1
ATOM 684 O O . LEU A 1 92 ? -21.827 2.831 21.677 1.00 55.34 92 LEU A O 1
ATOM 688 N N . ARG A 1 93 ? -22.803 4.819 21.286 1.00 55.78 93 ARG A N 1
ATOM 689 C CA . ARG A 1 93 ? -23.982 4.568 22.139 1.00 55.78 93 ARG A CA 1
ATOM 690 C C . ARG A 1 93 ? -24.805 3.367 21.654 1.00 55.78 93 ARG A C 1
ATOM 692 O O . ARG A 1 93 ? -25.265 2.589 22.478 1.00 55.78 93 ARG A O 1
ATOM 699 N N . TYR A 1 94 ? -24.931 3.165 20.340 1.00 53.59 94 TYR A N 1
ATOM 700 C CA . TYR A 1 94 ? -25.645 2.013 19.769 1.00 53.59 94 TYR A CA 1
ATOM 701 C C . TYR A 1 94 ? -24.860 0.699 19.902 1.00 53.59 94 TYR A C 1
ATOM 703 O O . TYR A 1 94 ? -25.457 -0.353 20.117 1.00 53.59 94 TYR A O 1
ATOM 711 N N . LEU A 1 95 ? -23.525 0.749 19.823 1.00 54.56 95 LEU A N 1
ATOM 712 C CA . LEU A 1 95 ? -22.669 -0.432 19.994 1.00 54.56 95 LEU A CA 1
ATOM 713 C C . LEU A 1 95 ? -22.528 -0.873 21.457 1.00 54.56 95 LEU A C 1
ATOM 715 O O . LEU A 1 95 ? -22.329 -2.058 21.699 1.00 54.56 95 LEU A O 1
ATOM 719 N N . LEU A 1 96 ? -22.666 0.044 22.421 1.00 54.62 96 LEU A N 1
ATOM 720 C CA . LEU A 1 96 ? -22.634 -0.266 23.858 1.00 54.62 96 LEU A CA 1
ATOM 721 C C . LEU A 1 96 ? -23.945 -0.870 24.393 1.00 54.62 96 LEU A C 1
ATOM 723 O O . LEU A 1 96 ? -23.945 -1.426 25.488 1.00 54.62 96 LEU A O 1
ATOM 727 N N . VAL A 1 97 ? -25.044 -0.789 23.635 1.00 59.50 97 VAL A N 1
ATOM 728 C CA . VAL A 1 97 ? -26.330 -1.434 23.974 1.00 59.50 97 VAL A CA 1
ATOM 729 C C . VAL A 1 97 ? -26.368 -2.897 23.506 1.00 59.50 97 VAL A C 1
ATOM 731 O O . VAL A 1 97 ? -27.074 -3.718 24.088 1.00 59.50 97 VAL A O 1
ATOM 734 N N . ALA A 1 98 ? -25.573 -3.260 22.495 1.00 59.44 98 ALA A N 1
ATOM 735 C CA . ALA A 1 98 ? -25.393 -4.646 22.076 1.00 59.44 98 ALA A CA 1
ATOM 736 C C . ALA A 1 98 ? -24.264 -5.308 22.897 1.00 59.44 98 ALA A C 1
ATOM 738 O O . ALA A 1 98 ? -23.184 -4.729 23.021 1.00 59.44 98 ALA A O 1
ATOM 739 N N . PRO A 1 99 ? -24.441 -6.526 23.441 1.00 58.03 99 PRO A N 1
ATOM 740 C CA . PRO A 1 99 ? -23.418 -7.182 24.251 1.00 58.03 99 PRO A CA 1
ATOM 741 C C . PRO A 1 99 ? -22.283 -7.703 23.355 1.00 58.03 99 PRO A C 1
ATOM 743 O O . PRO A 1 99 ? -22.269 -8.862 22.940 1.00 58.03 99 PRO A O 1
ATOM 746 N N . VAL A 1 100 ? -21.318 -6.843 23.022 1.00 68.06 100 VAL A N 1
ATOM 747 C CA . VAL A 1 100 ? -20.123 -7.214 22.251 1.00 68.06 100 VAL A CA 1
ATOM 748 C C . VAL A 1 100 ? -18.902 -7.184 23.165 1.00 68.06 100 VAL A C 1
ATOM 750 O O . VAL A 1 100 ? -18.630 -6.188 23.832 1.00 68.06 100 VAL A O 1
ATOM 753 N N . SER A 1 101 ? -18.132 -8.276 23.204 1.00 79.44 101 SER A N 1
ATOM 754 C CA . SER A 1 101 ? -16.896 -8.309 23.988 1.00 79.44 101 SER A CA 1
ATOM 755 C C . SER A 1 101 ? -15.869 -7.318 23.428 1.00 79.44 101 SER A C 1
ATOM 757 O O . SER A 1 101 ? -15.624 -7.262 22.219 1.00 79.44 101 SER A O 1
ATOM 759 N N . ARG A 1 102 ? -15.233 -6.542 24.317 1.00 80.31 102 ARG A N 1
ATOM 760 C CA . ARG A 1 102 ? -14.249 -5.503 23.952 1.00 80.31 102 ARG A CA 1
ATOM 761 C C . ARG A 1 102 ? -13.103 -6.064 23.106 1.00 80.31 102 ARG A C 1
ATOM 763 O O . ARG A 1 102 ? -12.710 -5.457 22.117 1.00 80.31 102 ARG A O 1
ATOM 770 N N . THR A 1 103 ? -12.633 -7.267 23.432 1.00 82.88 103 THR A N 1
ATOM 771 C CA . THR A 1 103 ? -11.579 -7.966 22.682 1.00 82.88 103 THR A CA 1
ATOM 772 C C . THR A 1 103 ? -12.004 -8.282 21.252 1.00 82.88 103 THR A C 1
ATOM 774 O O . THR A 1 103 ? -11.236 -8.073 20.317 1.00 82.88 103 THR A O 1
ATOM 777 N N . ARG A 1 104 ? -13.247 -8.745 21.054 1.00 83.62 104 ARG A N 1
ATOM 778 C CA . ARG A 1 104 ? -13.768 -9.037 19.715 1.00 83.62 104 ARG A CA 1
ATOM 779 C C . ARG A 1 104 ? -13.851 -7.762 18.886 1.00 83.62 104 ARG A C 1
ATOM 781 O O . ARG A 1 104 ? -13.452 -7.788 17.731 1.00 83.62 104 ARG A O 1
ATOM 788 N N . LEU A 1 105 ? -14.308 -6.656 19.472 1.00 83.44 105 LEU A N 1
ATOM 789 C CA . LEU A 1 105 ? -14.350 -5.363 18.789 1.00 83.44 105 LEU A CA 1
ATOM 790 C C . LEU A 1 105 ? -12.947 -4.920 18.338 1.00 83.44 105 LEU A C 1
ATOM 792 O O . LEU A 1 105 ? -12.756 -4.624 17.161 1.00 83.44 105 LEU A O 1
ATOM 796 N N . LEU A 1 106 ? -11.956 -4.956 19.236 1.00 86.81 106 LEU A N 1
ATOM 797 C CA . LEU A 1 106 ? -10.575 -4.578 18.911 1.00 86.81 106 LEU A CA 1
ATOM 798 C C . LEU A 1 106 ? -9.973 -5.438 17.793 1.00 86.81 106 LEU A C 1
ATOM 800 O O . LEU A 1 106 ? -9.344 -4.896 16.889 1.00 86.81 106 LEU A O 1
ATOM 804 N N . ILE A 1 107 ? -10.205 -6.755 17.806 1.00 88.19 107 ILE A N 1
ATOM 805 C CA . ILE A 1 107 ? -9.701 -7.660 16.762 1.00 88.19 107 ILE A CA 1
ATOM 806 C C . ILE A 1 107 ? -10.289 -7.309 15.394 1.00 88.19 107 ILE A C 1
ATOM 808 O O . ILE A 1 107 ? -9.555 -7.253 14.408 1.00 88.19 107 ILE A O 1
ATOM 812 N N . VAL A 1 108 ? -11.601 -7.067 15.304 1.00 88.44 108 VAL A N 1
ATOM 813 C CA . VAL A 1 108 ? -12.214 -6.765 14.002 1.00 88.44 108 VAL A CA 1
ATOM 814 C C . VAL A 1 108 ? -11.743 -5.398 13.485 1.00 88.44 108 VAL A C 1
ATOM 816 O O . VAL A 1 108 ? -11.414 -5.291 12.304 1.00 88.44 108 VAL A O 1
ATOM 819 N N . LYS A 1 109 ? -11.584 -4.404 14.369 1.00 88.06 109 LYS A N 1
ATOM 820 C CA . LYS A 1 109 ? -11.032 -3.079 14.036 1.00 88.06 109 LYS A CA 1
ATOM 821 C C . LYS A 1 109 ? -9.591 -3.163 13.545 1.00 88.06 109 LYS A C 1
ATOM 823 O O . LYS A 1 109 ? -9.251 -2.590 12.511 1.00 88.06 109 LYS A O 1
ATOM 828 N N . PHE A 1 110 ? -8.762 -3.931 14.248 1.00 90.56 110 PHE A N 1
ATOM 829 C CA . PHE A 1 110 ? -7.383 -4.191 13.851 1.00 90.56 110 PHE A CA 1
ATOM 830 C C . PHE A 1 110 ? -7.310 -4.856 12.474 1.00 90.56 110 PHE A C 1
ATOM 832 O O . PHE A 1 110 ? -6.532 -4.427 11.624 1.00 90.56 110 PHE A O 1
ATOM 839 N N . LEU A 1 111 ? -8.147 -5.865 12.217 1.00 91.81 111 LEU A N 1
ATOM 840 C CA . LEU A 1 111 ? -8.184 -6.548 10.923 1.00 91.81 111 LEU A CA 1
ATOM 841 C C . LEU A 1 111 ? -8.719 -5.651 9.802 1.00 91.81 111 LEU A C 1
ATOM 843 O O . LEU A 1 111 ? -8.220 -5.726 8.683 1.00 91.81 111 LEU A O 1
ATOM 847 N N . GLY A 1 112 ? -9.673 -4.764 10.095 1.00 90.12 112 GLY A N 1
ATOM 848 C CA . GLY A 1 112 ? -10.137 -3.743 9.156 1.00 90.12 112 GLY A CA 1
ATOM 849 C C . GLY A 1 112 ? -9.025 -2.766 8.766 1.00 90.12 112 GLY A C 1
ATOM 850 O O . GLY A 1 112 ? -8.776 -2.553 7.580 1.00 90.12 112 GLY A O 1
ATOM 851 N N . ALA A 1 113 ? -8.301 -2.224 9.747 1.00 91.75 113 ALA A N 1
ATOM 852 C CA . ALA A 1 113 ? -7.179 -1.322 9.491 1.00 91.75 113 ALA A CA 1
ATOM 853 C C . ALA A 1 113 ? -5.985 -2.039 8.821 1.00 91.75 113 ALA A C 1
ATOM 855 O O . ALA A 1 113 ? -5.361 -1.490 7.915 1.00 91.75 113 ALA A O 1
ATOM 856 N N . SER A 1 114 ? -5.728 -3.305 9.165 1.00 93.19 114 SER A N 1
ATOM 857 C CA . SER A 1 114 ? -4.719 -4.141 8.494 1.00 93.19 114 SER A CA 1
ATOM 858 C C . SER A 1 114 ? -5.088 -4.433 7.035 1.00 93.19 114 SER A C 1
ATOM 860 O O . SER A 1 114 ? -4.220 -4.439 6.165 1.00 93.19 114 SER A O 1
ATOM 862 N N . ALA A 1 115 ? -6.377 -4.624 6.735 1.00 93.50 115 ALA A N 1
ATOM 863 C CA . ALA A 1 115 ? -6.856 -4.761 5.362 1.00 93.50 115 ALA A CA 1
ATOM 864 C C . ALA A 1 115 ? -6.655 -3.467 4.556 1.00 93.50 115 ALA A C 1
ATOM 866 O O . ALA A 1 115 ? -6.321 -3.532 3.374 1.00 93.50 115 ALA A O 1
ATOM 867 N N . PHE A 1 116 ? -6.798 -2.294 5.185 1.00 93.12 116 PHE A N 1
ATOM 868 C CA . PHE A 1 116 ? -6.432 -1.027 4.550 1.00 93.12 116 PHE A CA 1
ATOM 869 C C . PHE A 1 116 ? -4.925 -0.934 4.284 1.00 93.12 116 PHE A C 1
ATOM 871 O O . PHE A 1 116 ? -4.542 -0.555 3.182 1.00 93.12 116 PHE A O 1
ATOM 878 N N . ALA A 1 117 ? -4.076 -1.322 5.241 1.00 94.88 117 ALA A N 1
ATOM 879 C CA . ALA A 1 117 ? -2.625 -1.354 5.043 1.00 94.88 117 ALA A CA 1
ATOM 880 C C . ALA A 1 117 ? -2.239 -2.244 3.848 1.00 94.88 117 ALA A C 1
ATOM 882 O O . ALA A 1 117 ? -1.454 -1.822 3.003 1.00 94.88 117 ALA A O 1
ATOM 883 N N . LEU A 1 118 ? -2.858 -3.426 3.731 1.00 95.50 118 LEU A N 1
ATOM 884 C CA . LEU A 1 118 ? -2.689 -4.318 2.581 1.00 95.50 118 LEU A CA 1
ATOM 885 C C . LEU A 1 118 ? -3.158 -3.656 1.276 1.00 95.50 118 LEU A C 1
ATOM 887 O O . LEU A 1 118 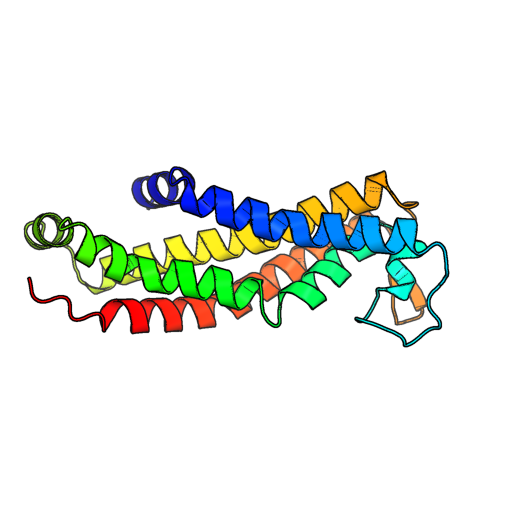? -2.461 -3.689 0.269 1.00 95.50 118 LEU A O 1
ATOM 891 N N . ALA A 1 119 ? -4.332 -3.026 1.271 1.00 94.81 119 ALA A N 1
ATOM 892 C CA . ALA A 1 119 ? -4.831 -2.349 0.078 1.00 94.81 119 ALA A CA 1
ATOM 893 C C . ALA A 1 119 ? -3.926 -1.182 -0.343 1.00 94.81 119 ALA A C 1
ATOM 895 O O . ALA A 1 119 ? -3.681 -1.004 -1.533 1.00 94.81 119 ALA A O 1
ATOM 896 N N . ALA A 1 120 ? -3.402 -0.411 0.608 1.00 94.81 120 ALA A N 1
ATOM 897 C CA . ALA A 1 120 ? -2.511 0.717 0.365 1.00 94.81 120 ALA A CA 1
ATOM 898 C C . ALA A 1 120 ? -1.179 0.279 -0.263 1.00 94.81 120 ALA A C 1
ATOM 900 O O . ALA A 1 120 ? -0.771 0.835 -1.285 1.00 94.81 120 ALA A O 1
ATOM 901 N N . THR A 1 121 ? -0.528 -0.743 0.301 1.00 95.12 121 THR A N 1
ATOM 902 C CA . THR A 1 121 ? 0.740 -1.282 -0.219 1.00 95.12 121 THR A CA 1
ATOM 903 C C . THR A 1 121 ? 0.572 -1.876 -1.614 1.00 95.12 121 THR A C 1
ATOM 905 O O . THR A 1 121 ? 1.369 -1.586 -2.507 1.00 95.12 121 THR A O 1
ATOM 908 N N . PHE A 1 122 ? -0.494 -2.648 -1.840 1.00 95.19 122 PHE A N 1
ATOM 909 C CA . PHE A 1 122 ? -0.786 -3.216 -3.154 1.00 95.19 122 PHE A CA 1
ATOM 910 C C . PHE A 1 122 ? -1.181 -2.156 -4.175 1.00 95.19 122 PHE A C 1
ATOM 912 O O . PHE A 1 122 ? -0.726 -2.230 -5.312 1.00 95.19 122 PHE A O 1
ATOM 919 N N . THR A 1 123 ? -1.975 -1.156 -3.787 1.00 95.44 123 THR A N 1
ATOM 920 C CA . THR A 1 123 ? -2.337 -0.045 -4.679 1.00 95.44 123 THR A CA 1
ATOM 921 C C . THR A 1 123 ?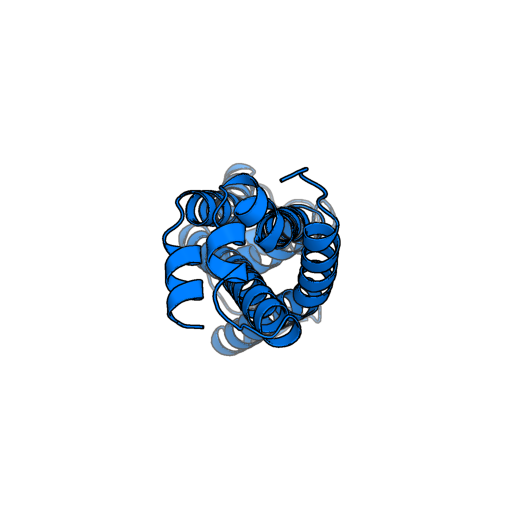 -1.082 0.655 -5.173 1.00 95.44 123 THR A C 1
ATOM 923 O O . THR A 1 123 ? -0.925 0.805 -6.379 1.00 95.44 123 THR A O 1
ATOM 926 N N . LEU A 1 124 ? -0.164 1.005 -4.266 1.00 94.81 124 LEU A N 1
ATOM 927 C CA . LEU A 1 124 ? 1.100 1.649 -4.619 1.00 94.81 124 LEU A CA 1
ATOM 928 C C . LEU A 1 124 ? 1.943 0.786 -5.565 1.00 94.81 124 LEU A C 1
ATOM 930 O O . LEU A 1 124 ? 2.485 1.286 -6.550 1.00 94.81 124 LEU A O 1
ATOM 934 N N . MET A 1 125 ? 2.055 -0.511 -5.276 1.00 92.69 125 MET A N 1
ATOM 935 C CA . MET A 1 125 ? 2.876 -1.418 -6.073 1.00 92.69 125 MET A CA 1
ATOM 936 C C . MET A 1 125 ? 2.282 -1.639 -7.470 1.00 92.69 125 MET A C 1
ATOM 938 O O . MET A 1 125 ? 2.996 -1.556 -8.467 1.00 92.69 125 MET A O 1
ATOM 942 N N . ILE A 1 126 ? 0.968 -1.867 -7.558 1.00 94.81 126 ILE A N 1
ATOM 943 C CA . ILE A 1 126 ? 0.255 -2.061 -8.826 1.00 94.81 126 ILE A CA 1
ATOM 944 C C . ILE A 1 126 ? 0.335 -0.796 -9.676 1.00 94.81 126 ILE A C 1
ATOM 946 O O . ILE A 1 126 ? 0.641 -0.887 -10.862 1.00 94.81 126 ILE A O 1
ATOM 950 N N . THR A 1 127 ? 0.102 0.382 -9.093 1.00 95.44 127 THR A N 1
ATOM 951 C CA . THR A 1 127 ? 0.162 1.640 -9.846 1.00 95.44 127 THR A CA 1
ATOM 952 C C . THR A 1 127 ? 1.585 1.950 -10.294 1.00 95.44 127 THR A C 1
ATOM 954 O O . THR A 1 127 ? 1.769 2.390 -11.425 1.00 95.44 127 THR A O 1
ATOM 957 N N . GLY A 1 128 ? 2.590 1.645 -9.467 1.00 92.88 128 GLY A N 1
ATOM 958 C CA . GLY A 1 128 ? 4.005 1.741 -9.824 1.00 92.88 128 GLY A CA 1
ATOM 959 C C . GLY A 1 128 ? 4.403 0.850 -10.992 1.00 92.88 128 GLY A C 1
ATOM 960 O O . GLY A 1 128 ? 5.026 1.327 -11.936 1.00 92.88 128 GLY A O 1
ATOM 961 N N . ILE A 1 129 ? 3.999 -0.420 -10.977 1.00 91.50 129 ILE A N 1
ATOM 962 C CA . ILE A 1 129 ? 4.267 -1.340 -12.090 1.00 91.50 129 ILE A CA 1
ATOM 963 C C . ILE A 1 129 ? 3.515 -0.900 -13.343 1.00 91.50 129 ILE A C 1
ATOM 965 O O . ILE A 1 129 ? 4.099 -0.887 -14.420 1.00 91.50 129 ILE A O 1
ATOM 969 N N . ALA A 1 130 ? 2.245 -0.508 -13.215 1.00 94.19 130 ALA A N 1
ATOM 970 C CA . ALA A 1 130 ? 1.431 -0.086 -14.349 1.00 94.19 130 ALA A CA 1
ATOM 971 C C . ALA A 1 130 ? 2.017 1.154 -15.036 1.00 94.19 130 ALA A C 1
ATOM 973 O O . ALA A 1 130 ? 2.228 1.139 -16.245 1.00 94.19 130 ALA A O 1
ATOM 974 N N . ILE A 1 131 ? 2.337 2.211 -14.281 1.00 93.38 131 ILE A N 1
ATOM 975 C CA . ILE A 1 131 ? 2.915 3.423 -14.872 1.00 93.38 131 ILE A CA 1
ATOM 976 C C . ILE A 1 131 ? 4.342 3.183 -15.377 1.00 93.38 131 ILE A C 1
ATOM 978 O O . ILE A 1 131 ? 4.722 3.710 -16.421 1.00 93.38 131 ILE A O 1
ATOM 982 N N . GLY A 1 132 ? 5.112 2.341 -14.683 1.00 89.56 132 GLY A N 1
ATOM 983 C CA . GLY A 1 132 ? 6.445 1.939 -15.110 1.00 89.56 132 GLY A CA 1
ATOM 984 C C . GLY A 1 132 ? 6.429 1.193 -16.439 1.00 89.56 132 GLY A C 1
ATOM 985 O O . GLY A 1 132 ? 7.208 1.519 -17.328 1.00 89.56 132 GLY A O 1
ATOM 986 N N . ALA A 1 133 ? 5.485 0.267 -16.602 1.00 89.38 133 ALA A N 1
ATOM 987 C CA . ALA A 1 133 ? 5.254 -0.476 -17.835 1.00 89.38 133 ALA A CA 1
ATOM 988 C C . ALA A 1 133 ? 4.805 0.410 -19.010 1.00 89.38 133 ALA A C 1
ATOM 990 O O . ALA A 1 133 ? 5.090 0.088 -20.160 1.00 89.38 133 ALA A O 1
ATOM 991 N N . ILE A 1 134 ? 4.104 1.514 -18.730 1.00 91.38 134 ILE A N 1
ATOM 992 C CA . ILE A 1 134 ? 3.631 2.462 -19.750 1.00 91.38 134 ILE A CA 1
ATOM 993 C C . ILE A 1 134 ? 4.755 3.403 -20.209 1.00 91.38 134 ILE A C 1
ATOM 995 O O . ILE A 1 134 ? 4.858 3.703 -21.397 1.00 91.38 134 ILE A O 1
ATOM 999 N N . LEU A 1 135 ? 5.577 3.912 -19.284 1.00 86.12 135 LEU A N 1
ATOM 1000 C CA . LEU A 1 135 ? 6.527 4.998 -19.570 1.00 86.12 135 LEU A CA 1
ATOM 1001 C C . LEU A 1 135 ? 7.957 4.536 -19.888 1.00 86.12 135 LEU A C 1
ATOM 1003 O O . LEU A 1 135 ? 8.703 5.289 -20.534 1.00 86.12 135 LEU A O 1
ATOM 1007 N N . PHE A 1 136 ? 8.339 3.335 -19.448 1.00 85.75 136 PHE A N 1
ATOM 1008 C CA . PHE A 1 136 ? 9.705 2.813 -19.520 1.00 85.75 136 PHE A CA 1
ATOM 1009 C C . PHE A 1 136 ? 9.750 1.417 -20.152 1.00 85.75 136 PHE A C 1
ATOM 1011 O O . PHE A 1 136 ? 8.770 0.672 -20.090 1.00 85.75 136 PHE A O 1
ATOM 1018 N N . PRO A 1 137 ? 10.890 1.030 -20.753 1.00 82.06 137 PRO A N 1
ATOM 1019 C CA . PRO A 1 137 ? 11.059 -0.317 -21.277 1.00 82.06 137 PRO A CA 1
ATOM 1020 C C . PRO A 1 137 ? 10.956 -1.362 -20.158 1.00 82.06 137 PRO A C 1
ATOM 1022 O O . PRO A 1 137 ? 11.430 -1.162 -19.036 1.00 82.06 137 PRO A O 1
ATOM 1025 N N . ILE A 1 138 ? 10.345 -2.499 -20.488 1.00 80.75 138 ILE A N 1
ATOM 1026 C CA . ILE A 1 138 ? 10.244 -3.664 -19.610 1.00 80.75 138 ILE A CA 1
ATOM 1027 C C . ILE A 1 138 ? 11.176 -4.733 -20.165 1.00 80.75 138 ILE A C 1
ATOM 1029 O O . ILE A 1 138 ? 11.080 -5.113 -21.330 1.00 80.75 138 ILE A O 1
ATOM 1033 N N . GLY A 1 139 ? 12.069 -5.232 -19.320 1.00 76.88 139 GLY A N 1
ATOM 1034 C CA . GLY A 1 139 ? 13.007 -6.284 -19.685 1.00 76.88 139 GLY A CA 1
ATOM 1035 C C . GLY A 1 139 ? 13.405 -7.134 -18.483 1.00 76.88 139 GLY A C 1
ATOM 1036 O O . GLY 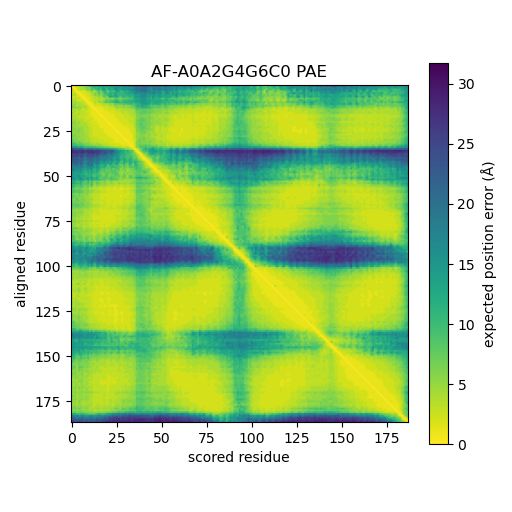A 1 139 ? 12.862 -6.955 -17.385 1.00 76.88 139 GLY A O 1
ATOM 1037 N N . PRO A 1 140 ? 14.355 -8.061 -18.674 1.00 75.81 140 PRO A N 1
ATOM 1038 C CA . PRO A 1 140 ? 14.961 -8.803 -17.577 1.00 75.81 140 PRO A CA 1
ATOM 1039 C C . PRO A 1 140 ? 15.481 -7.846 -16.496 1.00 75.81 140 PRO A C 1
ATOM 1041 O O . PRO A 1 140 ? 16.058 -6.799 -16.795 1.00 75.81 140 PRO A O 1
ATOM 1044 N N . VAL A 1 141 ? 15.226 -8.175 -15.231 1.00 77.44 141 VAL A N 1
ATOM 1045 C CA . VAL A 1 141 ? 15.514 -7.282 -14.103 1.00 77.44 141 VAL A CA 1
ATOM 1046 C C . VAL A 1 141 ? 16.907 -7.607 -13.573 1.00 77.44 141 VAL A C 1
ATOM 1048 O O . VAL A 1 141 ? 17.127 -8.691 -13.040 1.00 77.44 141 VAL A O 1
ATOM 1051 N N . THR A 1 142 ? 17.848 -6.674 -13.713 1.00 78.19 142 THR A N 1
ATOM 1052 C CA . THR A 1 142 ? 19.194 -6.775 -13.128 1.00 78.19 142 THR A CA 1
ATOM 1053 C C . THR A 1 142 ? 19.151 -6.368 -11.659 1.00 78.19 142 THR A C 1
ATOM 1055 O O . THR A 1 142 ? 18.842 -5.218 -11.341 1.00 78.19 142 THR A O 1
ATOM 1058 N N . LEU A 1 143 ? 19.456 -7.292 -10.757 1.00 78.31 143 LEU A N 1
ATOM 1059 C CA . LEU A 1 143 ? 19.545 -7.032 -9.322 1.00 78.31 143 LEU A CA 1
ATOM 1060 C C . LEU A 1 143 ? 20.815 -6.247 -8.965 1.00 78.31 143 LEU A C 1
ATOM 1062 O O . LEU A 1 143 ? 21.744 -6.141 -9.762 1.00 78.31 143 LEU A O 1
ATOM 1066 N N . LEU A 1 144 ? 20.890 -5.761 -7.721 1.00 71.94 144 LEU A N 1
ATOM 1067 C CA . LEU A 1 144 ? 22.106 -5.135 -7.178 1.00 71.94 144 LEU A CA 1
ATOM 1068 C C . LEU A 1 144 ? 23.296 -6.104 -7.108 1.00 71.94 144 LEU A C 1
ATOM 1070 O O . LEU A 1 144 ? 24.435 -5.655 -7.127 1.00 71.94 144 LEU A O 1
ATOM 1074 N N . SER A 1 145 ? 23.038 -7.417 -7.056 1.00 72.94 145 SER A N 1
ATOM 1075 C CA . SER A 1 145 ? 24.071 -8.458 -7.142 1.00 72.94 145 SER A CA 1
ATOM 1076 C C . SER A 1 145 ? 24.667 -8.610 -8.545 1.00 72.94 145 SER A C 1
ATOM 1078 O O . SER A 1 145 ? 25.656 -9.314 -8.706 1.00 72.94 145 SER A O 1
ATOM 1080 N N . GLY A 1 146 ? 24.071 -7.976 -9.562 1.00 75.44 146 GLY A N 1
ATOM 1081 C CA . GLY A 1 146 ? 24.406 -8.183 -10.971 1.00 75.44 146 GLY A CA 1
ATOM 1082 C C . 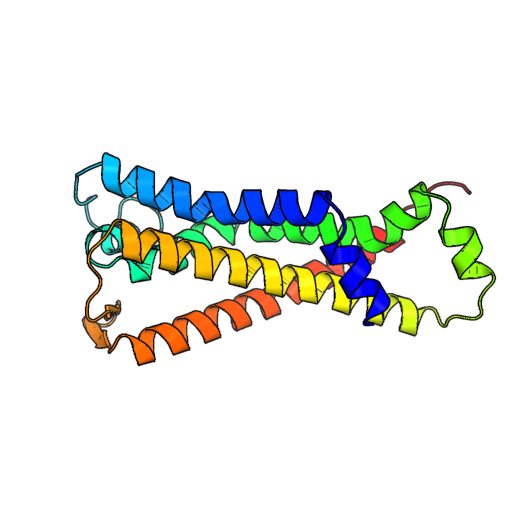GLY A 1 146 ? 23.634 -9.331 -11.628 1.00 75.44 146 GLY A C 1
ATOM 1083 O O . GLY A 1 146 ? 23.645 -9.436 -12.853 1.00 75.44 146 GLY A O 1
ATOM 1084 N N . ASP A 1 147 ? 22.907 -10.145 -10.856 1.00 81.69 147 ASP A N 1
ATOM 1085 C CA . ASP A 1 147 ? 22.106 -11.238 -11.411 1.00 81.69 147 ASP A CA 1
ATOM 1086 C C . ASP A 1 147 ? 20.918 -10.712 -12.212 1.00 81.69 147 ASP A C 1
ATOM 1088 O O . ASP A 1 147 ? 20.188 -9.816 -11.775 1.00 81.69 147 ASP A O 1
ATOM 1092 N N . VAL A 1 148 ? 20.673 -11.331 -13.363 1.00 83.75 148 VAL A N 1
ATOM 1093 C CA . VAL A 1 148 ? 19.524 -11.028 -14.212 1.00 83.75 148 VAL A CA 1
ATOM 1094 C C . VAL A 1 148 ? 18.423 -12.039 -13.937 1.00 83.75 148 VAL A C 1
ATOM 1096 O O . VAL A 1 148 ? 18.585 -13.233 -14.180 1.00 83.75 148 VAL A O 1
ATOM 1099 N N . ILE A 1 149 ? 17.283 -11.561 -13.446 1.00 85.81 149 ILE A N 1
ATOM 1100 C CA . ILE A 1 149 ? 16.114 -12.402 -13.189 1.00 85.81 149 ILE A CA 1
ATOM 1101 C C . ILE A 1 149 ? 15.014 -12.168 -14.224 1.00 85.81 149 ILE A C 1
ATOM 1103 O O . ILE A 1 149 ? 14.849 -11.075 -14.774 1.00 85.81 149 ILE A O 1
ATOM 1107 N N . SER A 1 150 ? 14.231 -13.216 -14.473 1.00 87.38 150 SER A N 1
ATOM 1108 C CA . SER A 1 150 ? 13.063 -13.151 -15.347 1.00 87.38 150 SER A CA 1
ATOM 1109 C C . SER A 1 150 ? 11.933 -12.323 -14.721 1.00 87.38 150 SER A C 1
ATOM 1111 O O . SER A 1 150 ? 11.834 -12.181 -13.499 1.00 87.38 150 SER A O 1
ATOM 1113 N N . ILE A 1 151 ? 11.038 -11.798 -15.563 1.00 84.44 151 ILE A N 1
ATOM 1114 C CA . ILE A 1 151 ? 9.886 -10.988 -15.132 1.00 84.44 151 ILE A CA 1
ATOM 1115 C C . ILE A 1 151 ? 8.991 -11.734 -14.120 1.00 84.44 151 ILE A C 1
ATOM 1117 O O . ILE A 1 151 ? 8.654 -11.135 -13.098 1.00 84.44 151 ILE A O 1
ATOM 1121 N N . PRO A 1 152 ? 8.645 -13.028 -14.304 1.00 87.50 152 PRO A N 1
ATOM 1122 C CA . PRO A 1 152 ? 7.841 -13.753 -13.317 1.00 87.50 152 PRO A CA 1
ATOM 1123 C C . PRO A 1 152 ? 8.517 -13.835 -11.943 1.00 87.50 152 PRO A C 1
ATOM 1125 O O . PRO A 1 152 ? 7.870 -13.619 -10.920 1.00 87.50 152 PRO A O 1
ATOM 1128 N N . ALA A 1 153 ? 9.831 -14.079 -11.907 1.00 87.31 153 ALA A N 1
ATOM 1129 C CA . ALA A 1 153 ? 10.586 -14.108 -10.657 1.00 87.31 153 ALA A CA 1
ATOM 1130 C C . ALA A 1 153 ? 10.618 -12.728 -9.979 1.00 87.31 153 ALA A C 1
ATOM 1132 O O . ALA A 1 153 ? 10.504 -12.638 -8.755 1.00 87.31 153 ALA A O 1
ATOM 1133 N N . ALA A 1 154 ? 10.720 -11.649 -10.762 1.00 86.25 154 ALA A N 1
ATOM 1134 C CA . ALA A 1 154 ? 10.632 -10.286 -10.248 1.00 86.25 154 ALA A CA 1
ATOM 1135 C C . ALA A 1 154 ? 9.246 -9.990 -9.649 1.00 86.25 154 ALA A C 1
ATOM 1137 O O . ALA A 1 154 ? 9.171 -9.469 -8.540 1.00 86.25 154 ALA A O 1
ATOM 1138 N N . LEU A 1 155 ? 8.158 -10.388 -10.320 1.00 88.19 155 LEU A N 1
ATOM 1139 C CA . LEU A 1 155 ? 6.785 -10.206 -9.830 1.00 88.19 155 LEU A CA 1
ATOM 1140 C C . LEU A 1 155 ? 6.522 -10.938 -8.509 1.00 88.19 155 LEU A C 1
ATOM 1142 O O . LEU A 1 155 ? 5.893 -10.378 -7.613 1.00 88.19 155 LEU A O 1
ATOM 1146 N N . VAL A 1 156 ? 7.046 -12.155 -8.345 1.00 91.50 156 VAL A N 1
ATOM 1147 C CA . VAL A 1 156 ? 6.941 -12.883 -7.070 1.00 91.50 156 VAL A CA 1
ATOM 1148 C C . VAL A 1 156 ? 7.665 -12.129 -5.953 1.00 91.50 156 VAL A C 1
ATOM 1150 O O . VAL A 1 156 ? 7.124 -11.971 -4.862 1.00 91.50 156 VAL A O 1
ATOM 1153 N N . ARG A 1 157 ? 8.866 -11.603 -6.213 1.00 89.50 157 ARG A N 1
ATOM 1154 C CA . ARG A 1 157 ? 9.613 -10.818 -5.215 1.00 89.50 157 ARG A CA 1
ATOM 1155 C C . ARG A 1 157 ? 8.911 -9.508 -4.869 1.00 89.50 157 ARG A C 1
ATOM 1157 O O . ARG A 1 157 ? 8.820 -9.169 -3.696 1.00 89.50 157 ARG A O 1
ATOM 1164 N N . ILE A 1 158 ? 8.372 -8.813 -5.868 1.00 88.69 158 ILE A N 1
ATOM 1165 C CA . ILE A 1 158 ? 7.519 -7.626 -5.713 1.00 88.69 158 ILE A CA 1
ATOM 1166 C C . ILE A 1 158 ? 6.356 -7.930 -4.763 1.00 88.69 158 ILE A C 1
ATOM 1168 O O . ILE A 1 158 ? 6.126 -7.202 -3.798 1.00 88.69 158 ILE A O 1
ATOM 1172 N N . PHE A 1 159 ? 5.649 -9.030 -5.015 1.00 91.81 159 PHE A N 1
ATOM 1173 C CA . PHE A 1 159 ? 4.528 -9.473 -4.197 1.00 91.81 159 PHE A CA 1
ATOM 1174 C C . PHE A 1 159 ? 4.950 -9.770 -2.751 1.00 91.81 159 PHE A C 1
ATOM 1176 O O . PHE A 1 159 ? 4.315 -9.296 -1.808 1.00 91.81 159 PHE A O 1
ATOM 1183 N N . LEU A 1 160 ? 6.061 -10.489 -2.563 1.00 94.12 160 LEU A N 1
ATOM 1184 C CA . LEU A 1 160 ? 6.610 -10.781 -1.237 1.00 94.12 160 LEU A CA 1
ATOM 1185 C C . LEU A 1 160 ? 7.017 -9.509 -0.483 1.00 94.12 160 LEU A C 1
ATOM 1187 O O . LEU A 1 160 ? 6.755 -9.405 0.713 1.00 94.12 160 LEU A O 1
ATOM 1191 N N . VAL A 1 161 ? 7.600 -8.521 -1.168 1.00 92.44 161 VAL A N 1
ATOM 1192 C CA . VAL A 1 161 ? 7.946 -7.223 -0.570 1.00 92.44 161 VAL A CA 1
ATOM 1193 C C . VAL A 1 161 ? 6.693 -6.462 -0.141 1.00 92.44 161 VAL A C 1
ATOM 1195 O O . VAL A 1 161 ? 6.664 -5.928 0.967 1.00 92.44 161 VAL A O 1
ATOM 1198 N N . ALA A 1 162 ? 5.634 -6.449 -0.954 1.00 92.94 162 ALA A N 1
ATOM 1199 C CA . ALA A 1 162 ? 4.371 -5.813 -0.577 1.00 92.94 162 ALA A CA 1
ATOM 1200 C C . ALA A 1 162 ? 3.763 -6.451 0.687 1.00 92.94 162 ALA A C 1
ATOM 1202 O O . ALA A 1 162 ? 3.327 -5.735 1.594 1.00 92.94 162 ALA A O 1
ATOM 1203 N N . ILE A 1 163 ? 3.796 -7.784 0.794 1.00 95.75 163 ILE A N 1
ATOM 1204 C CA . ILE A 1 163 ? 3.361 -8.505 2.000 1.00 95.75 163 ILE A CA 1
ATOM 1205 C C . ILE A 1 163 ? 4.245 -8.152 3.194 1.00 95.75 163 ILE A C 1
ATOM 1207 O O . ILE A 1 163 ? 3.724 -7.801 4.250 1.00 95.75 163 ILE A O 1
ATOM 1211 N N . TYR A 1 164 ? 5.567 -8.207 3.029 1.00 95.44 164 TYR A N 1
ATOM 1212 C CA . TYR A 1 164 ? 6.518 -7.899 4.092 1.00 95.44 164 TYR A CA 1
ATOM 1213 C C . TYR A 1 164 ? 6.291 -6.495 4.662 1.00 95.44 164 TYR A C 1
ATOM 1215 O O . TYR A 1 164 ? 6.147 -6.330 5.870 1.00 95.44 164 TYR A O 1
ATOM 1223 N N . VAL A 1 165 ? 6.166 -5.488 3.794 1.00 94.50 165 VAL A N 1
ATOM 1224 C CA . VAL A 1 165 ? 5.894 -4.109 4.217 1.00 94.50 165 VAL A CA 1
ATOM 1225 C C . VAL A 1 165 ? 4.532 -4.001 4.900 1.00 94.50 165 VAL A C 1
ATOM 1227 O O . VAL A 1 165 ? 4.413 -3.319 5.914 1.00 94.50 165 VAL A O 1
ATOM 1230 N N . THR A 1 166 ? 3.516 -4.711 4.407 1.00 95.00 166 THR A N 1
ATOM 1231 C CA . THR A 1 166 ? 2.201 -4.746 5.061 1.00 95.00 166 THR A CA 1
ATOM 1232 C C . THR A 1 166 ? 2.302 -5.281 6.487 1.00 95.00 166 THR A C 1
ATOM 1234 O O . THR A 1 166 ? 1.769 -4.655 7.399 1.00 95.00 166 THR A O 1
ATOM 1237 N N . ILE A 1 167 ? 3.015 -6.393 6.696 1.00 96.25 167 ILE A N 1
ATOM 1238 C CA . ILE A 1 167 ? 3.236 -6.979 8.026 1.00 96.25 167 ILE A CA 1
ATOM 1239 C C . ILE A 1 167 ? 3.964 -5.981 8.934 1.00 96.25 167 ILE A C 1
ATOM 1241 O O . ILE A 1 167 ? 3.534 -5.762 10.065 1.00 96.25 167 ILE A O 1
ATOM 1245 N N . SER A 1 168 ? 5.001 -5.304 8.436 1.00 94.88 168 SER A N 1
ATOM 1246 C CA . SER A 1 168 ? 5.705 -4.260 9.193 1.00 94.88 168 SER A CA 1
ATOM 1247 C C . SER A 1 168 ? 4.772 -3.119 9.623 1.00 94.88 168 SER A C 1
ATOM 1249 O O . SER A 1 168 ? 4.858 -2.621 10.745 1.00 94.88 168 SER A O 1
ATOM 1251 N N . LEU A 1 169 ? 3.822 -2.735 8.768 1.00 93.81 169 LEU A N 1
ATOM 1252 C CA . LEU A 1 169 ? 2.855 -1.669 9.046 1.00 93.81 169 LEU A CA 1
ATOM 1253 C C . LEU A 1 169 ? 1.695 -2.117 9.955 1.00 93.81 169 LEU A C 1
ATOM 1255 O O . LEU A 1 169 ? 0.998 -1.270 10.522 1.00 93.81 169 LEU A O 1
ATOM 1259 N N . MET A 1 170 ? 1.505 -3.422 10.175 1.00 94.25 170 MET A N 1
ATOM 1260 C CA . MET A 1 170 ? 0.555 -3.918 11.180 1.00 94.25 170 MET A CA 1
ATOM 1261 C C . MET A 1 170 ? 0.961 -3.498 12.598 1.00 94.25 170 MET A C 1
ATOM 1263 O O . MET A 1 170 ? 0.091 -3.195 13.412 1.00 94.25 170 MET A O 1
ATOM 1267 N N . GLY A 1 171 ? 2.264 -3.393 12.887 1.00 93.12 171 GLY A N 1
ATOM 1268 C CA . GLY A 1 171 ? 2.743 -2.855 14.165 1.00 93.12 171 GLY A CA 1
ATOM 1269 C C . GLY A 1 171 ? 2.279 -1.413 14.384 1.00 93.12 171 GLY A C 1
ATOM 1270 O O . GLY A 1 171 ? 1.717 -1.081 15.428 1.00 93.12 171 GLY A O 1
ATOM 1271 N N . LEU A 1 172 ? 2.404 -0.573 13.354 1.00 93.81 172 LEU A N 1
ATOM 1272 C CA . LEU A 1 172 ? 1.906 0.803 13.392 1.00 93.81 172 LEU A CA 1
ATOM 1273 C C . LEU A 1 172 ? 0.378 0.860 13.510 1.00 93.81 172 LEU A C 1
ATOM 1275 O O . LEU A 1 172 ? -0.161 1.699 14.226 1.00 93.81 172 LEU A O 1
ATOM 1279 N N . THR A 1 173 ? -0.317 -0.064 12.849 1.00 93.62 173 THR A N 1
ATOM 1280 C CA . THR A 1 173 ? -1.773 -0.205 12.950 1.00 93.62 173 THR A CA 1
ATOM 1281 C C . THR A 1 173 ? -2.205 -0.500 14.388 1.00 93.62 173 THR A C 1
ATOM 1283 O O . THR A 1 173 ? -3.159 0.102 14.875 1.00 93.62 173 THR A O 1
ATOM 1286 N N . ALA A 1 174 ? -1.487 -1.378 15.095 1.00 93.12 174 ALA A N 1
ATOM 1287 C CA . ALA A 1 174 ? -1.757 -1.680 16.499 1.00 93.12 174 ALA A CA 1
ATOM 1288 C C . ALA A 1 174 ? -1.559 -0.449 17.400 1.00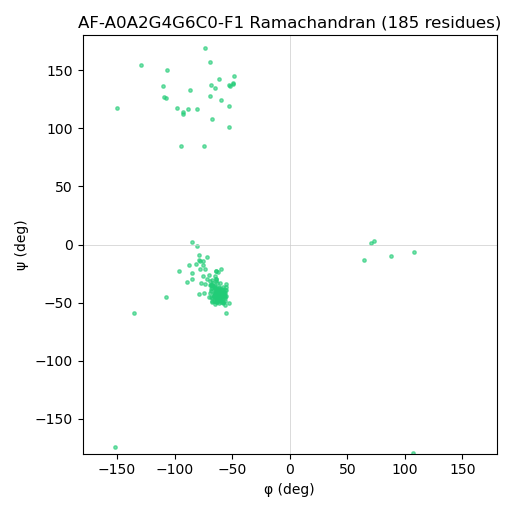 93.12 174 ALA A C 1
ATOM 1290 O O . ALA A 1 174 ? -2.411 -0.163 18.240 1.00 93.12 174 ALA A O 1
ATOM 1291 N N . ILE A 1 175 ? -0.480 0.313 17.185 1.00 92.94 175 ILE A N 1
ATOM 1292 C CA . ILE A 1 175 ? -0.205 1.554 17.926 1.00 92.94 175 ILE A CA 1
ATOM 1293 C C . ILE A 1 175 ? -1.295 2.599 17.657 1.00 92.94 175 ILE A C 1
ATOM 1295 O O . ILE A 1 175 ? -1.842 3.178 18.594 1.00 92.94 175 ILE A O 1
ATOM 1299 N N . GLY A 1 176 ? -1.655 2.815 16.390 1.00 91.75 176 GLY A N 1
ATOM 1300 C CA . GLY A 1 176 ? -2.710 3.754 16.011 1.00 91.75 176 GLY A CA 1
ATOM 1301 C C . GLY A 1 176 ? -4.063 3.375 16.610 1.00 91.75 176 GLY A C 1
ATOM 1302 O O . GLY A 1 176 ? -4.770 4.237 17.127 1.00 91.75 176 GLY A O 1
ATOM 1303 N N . LEU A 1 177 ? -4.394 2.080 16.625 1.00 90.38 177 LEU A N 1
ATOM 1304 C CA . LEU A 1 177 ? -5.615 1.579 17.253 1.00 90.38 177 LEU A CA 1
ATOM 1305 C C . LEU A 1 177 ? -5.609 1.804 18.770 1.00 90.38 177 LEU A C 1
ATOM 1307 O O . LEU A 1 177 ? -6.617 2.239 19.320 1.00 90.38 177 LEU A O 1
ATOM 1311 N N . PHE A 1 178 ? -4.482 1.552 19.440 1.00 90.25 178 PHE A N 1
ATOM 1312 C CA . PHE A 1 178 ? -4.329 1.846 20.864 1.00 90.25 178 PHE A CA 1
ATOM 1313 C C . PHE A 1 178 ? -4.572 3.333 21.150 1.00 90.25 178 PHE A C 1
ATOM 1315 O O . PHE A 1 178 ? -5.421 3.663 21.976 1.00 90.25 178 PHE A O 1
ATOM 1322 N N . ILE A 1 179 ? -3.926 4.234 20.405 1.00 88.81 179 ILE A N 1
ATOM 1323 C CA . ILE A 1 179 ? -4.133 5.685 20.545 1.00 88.81 179 ILE A CA 1
ATOM 1324 C C . ILE A 1 179 ? -5.597 6.063 20.277 1.00 88.81 179 ILE A C 1
ATOM 1326 O O . ILE A 1 179 ? -6.166 6.870 21.009 1.00 88.81 179 ILE A O 1
ATOM 1330 N N . SER A 1 180 ? -6.245 5.429 19.295 1.00 87.56 180 SER A N 1
ATOM 1331 C CA . SER A 1 180 ? -7.669 5.634 18.998 1.00 87.56 180 SER A CA 1
ATOM 1332 C C . SER A 1 180 ? -8.565 5.383 20.220 1.00 87.56 180 SER A C 1
ATOM 1334 O O . SER A 1 180 ? -9.531 6.114 20.431 1.00 87.56 180 SER A O 1
ATOM 1336 N N . THR A 1 181 ? -8.226 4.401 21.068 1.00 86.69 181 THR A N 1
ATOM 1337 C CA . THR A 1 181 ? -8.991 4.095 22.295 1.00 86.69 181 THR A CA 1
ATOM 1338 C C . THR A 1 181 ? -8.806 5.106 23.423 1.00 86.69 181 THR A C 1
ATOM 1340 O O . THR A 1 181 ? -9.666 5.193 24.295 1.00 86.69 181 THR A O 1
ATOM 1343 N N . LEU A 1 182 ? -7.720 5.882 23.408 1.00 86.00 182 LEU A N 1
ATOM 1344 C CA . LEU A 1 182 ? -7.441 6.909 24.418 1.00 86.00 182 LEU A CA 1
ATOM 1345 C C . LEU A 1 182 ? -8.211 8.212 24.164 1.00 86.00 182 LEU A C 1
ATOM 1347 O O . LEU A 1 182 ? -8.087 9.162 24.933 1.00 86.00 182 LEU A O 1
ATOM 1351 N N . THR A 1 183 ? -8.996 8.277 23.087 1.00 80.81 183 THR A N 1
ATOM 1352 C CA . THR A 1 183 ? -9.793 9.458 22.759 1.00 80.81 183 THR A CA 1
ATOM 1353 C C . THR A 1 183 ? -10.901 9.647 23.795 1.00 80.81 183 THR A C 1
ATOM 1355 O O . THR A 1 183 ? -11.887 8.912 23.812 1.00 80.81 183 THR A O 1
ATOM 1358 N N . VAL A 1 184 ? -10.748 10.662 24.647 1.00 62.84 184 VAL A N 1
ATOM 1359 C CA . VAL A 1 184 ? -11.760 11.079 25.623 1.00 62.84 184 VAL A CA 1
ATOM 1360 C C . VAL A 1 184 ? -12.591 12.195 25.001 1.00 62.84 184 VAL A C 1
ATOM 1362 O O . VAL A 1 184 ? -12.305 13.375 25.179 1.00 62.84 184 VAL A O 1
ATOM 1365 N N . ILE A 1 185 ? -13.611 11.825 24.231 1.00 57.34 185 ILE A N 1
ATOM 1366 C CA . ILE A 1 185 ? -14.702 12.756 23.929 1.00 57.34 185 ILE A CA 1
ATOM 1367 C C . ILE A 1 185 ? -15.722 12.569 25.059 1.00 57.34 185 ILE A C 1
ATOM 1369 O O . ILE A 1 185 ? -16.219 11.449 25.213 1.00 57.34 185 ILE A O 1
ATOM 1373 N N . PRO A 1 186 ? -16.000 13.594 25.887 1.00 46.00 186 PRO A N 1
ATOM 1374 C CA . PRO A 1 186 ? -17.062 13.497 26.877 1.00 46.00 186 PRO A CA 1
ATOM 1375 C C . PRO A 1 186 ? -18.385 13.245 26.148 1.00 46.00 186 PRO A C 1
ATOM 1377 O O . PRO A 1 186 ? -18.732 13.957 25.205 1.00 46.00 186 PRO A O 1
ATOM 1380 N N . VAL A 1 187 ? -19.052 12.163 26.548 1.00 49.09 187 VAL A N 1
ATOM 1381 C CA . VAL A 1 187 ? -20.319 11.679 25.981 1.00 49.09 187 VAL A CA 1
ATOM 1382 C C . VAL A 1 187 ? -21.489 12.497 26.500 1.00 49.09 187 VAL A C 1
ATOM 1384 O O . VAL A 1 187 ? -21.445 12.889 27.684 1.00 49.09 187 VAL A O 1
#

Sequence (187 aa):
MQSELSVLFRRRRTWAMLTTISMIPIFLAIAVKLSGSTLPPGEGPPFLDRVSQNGMFVGFTAMILAIPLFLPLTIGVVAGDTIAGEANTGTLRYLLVAPVSRTRLLIVKFLGASAFALAATFTLMITGIAIGAILFPIGPVTLLSGDVISIPAALVRIFLVAIYVTISLMGLTAIGLFISTLTVIPV

Foldseek 3Di:
DVVLLVVCVVDPLLVVLLVVLLVQLVVLLVVLLVVVDQDPPPPDQPCSSVLQVALLCSLVSSCSVCLVPSLLPSLLVLLLCLQLVCVVVVVVVVVVVDPDDPVVVLVVSLVSSLVSSLSSLVSSNVSSSVSSVVRHDHDFDQDPVRDTHDPVVSVVVSVVVSVVSSVVCSVSSNVSNVNSVVDDDPD

Nearest PDB structures (foldseek):
  6zy2-assembly1_H  TM=4.838E-01  e=1.818E+00  Escherichia coli 2.3916
  7d06-assembly1_A  TM=4.512E-01  e=3.121E+00  Acinetobacter baumannii
  6zy9-assembly1_H  TM=4.499E-01  e=2.442E+00  Escherichia coli 2.3916
  7ajf-assembly1_a  TM=3.709E-01  e=1.569E+00  Bos taurus
  6z5u-assembly1_A  TM=3.483E-01  e=2.325E+00  Acinetobacter baumannii

Mean predicted aligned error: 7.59 Å